Protein AF-A0A0G0MXU4-F1 (afdb_monomer)

Secondary structure (DSSP, 8-state):
--GGGSSTTHHHHHHHHH---THHHHHHHHHHHHHHHHHT----HHHHHHHHHHHHHHHHHHHHHHHS-HHHHHHHHHHHHHHHHS-SHHHHTT---HHHHHHHHHHHHHS-HHHHHHHHHHHHHHHHGGGGG-TTS-HHHHHHHHHHHSSHHHHHTT--S---HHHHHHHHHHHHHHHHHHHHHTHHHHHHHT---TTTTSSSHHHHHHHHHHHHHHHHHHHHHHS-GGGGHHHHHHHHHHHHHTT---

pLDDT: mean 78.22, std 14.95, range [26.0, 97.25]

Structure (mmCIF, N/CA/C/O backbone):
data_AF-A0A0G0MXU4-F1
#
_entry.id   AF-A0A0G0MXU4-F1
#
loop_
_atom_site.group_PDB
_atom_site.id
_atom_site.type_symbol
_atom_site.label_atom_id
_atom_site.label_alt_id
_atom_site.label_comp_id
_atom_site.label_asym_id
_atom_site.label_entity_id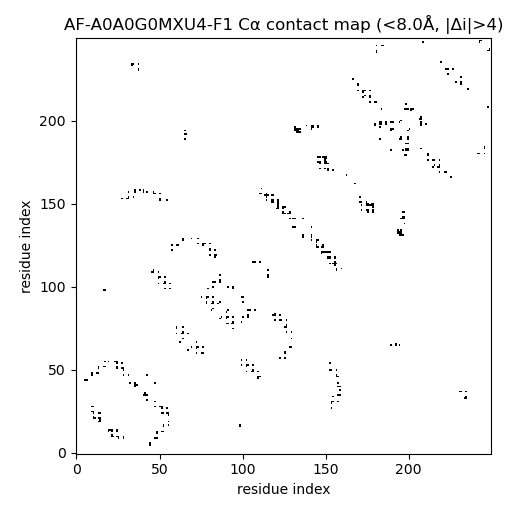
_atom_site.label_seq_id
_atom_site.pdbx_PDB_ins_code
_atom_site.Cartn_x
_atom_site.Cartn_y
_atom_site.Cartn_z
_atom_site.occupancy
_atom_site.B_iso_or_equiv
_atom_site.auth_seq_id
_atom_site.auth_comp_id
_atom_site.auth_asym_id
_atom_site.auth_atom_id
_atom_site.pdbx_PDB_model_num
ATOM 1 N N . MET A 1 1 ? -28.079 -5.666 16.575 1.00 28.48 1 MET A N 1
ATOM 2 C CA . MET A 1 1 ? -28.106 -6.169 15.184 1.00 28.48 1 MET A CA 1
ATOM 3 C C . MET A 1 1 ? -26.670 -6.267 14.699 1.00 28.48 1 MET A C 1
ATOM 5 O O . MET A 1 1 ? -25.968 -5.267 14.746 1.00 28.48 1 MET A O 1
ATOM 9 N N . SER A 1 2 ? -26.219 -7.480 14.369 1.00 26.00 2 SER A N 1
ATOM 10 C CA . SER A 1 2 ? -24.831 -7.790 13.996 1.00 26.00 2 SER A CA 1
ATOM 11 C C . SER A 1 2 ? -24.481 -7.180 12.634 1.00 26.00 2 SER A C 1
ATOM 13 O O . SER A 1 2 ? -25.219 -7.372 11.672 1.00 26.00 2 SER A O 1
ATOM 15 N N . LEU A 1 3 ? -23.366 -6.447 12.552 1.00 29.75 3 LEU A N 1
ATOM 16 C CA . LEU A 1 3 ? -22.854 -5.781 11.340 1.00 29.75 3 LEU A CA 1
ATOM 17 C C . LEU A 1 3 ? -22.247 -6.751 10.305 1.00 29.75 3 LEU A C 1
ATOM 19 O O . LEU A 1 3 ? -21.804 -6.315 9.248 1.00 29.75 3 LEU A O 1
ATOM 23 N N . THR A 1 4 ? -22.275 -8.057 10.573 1.00 33.41 4 THR A N 1
ATOM 24 C CA . THR A 1 4 ? -21.694 -9.126 9.741 1.00 33.41 4 THR A CA 1
ATOM 25 C C . THR A 1 4 ? -22.387 -9.355 8.390 1.00 33.41 4 THR A C 1
ATOM 27 O O . THR A 1 4 ? -21.970 -10.242 7.664 1.00 33.41 4 THR A O 1
ATOM 30 N N . HIS A 1 5 ? -23.437 -8.603 8.042 1.00 36.31 5 HIS A N 1
ATOM 31 C CA . HIS A 1 5 ? -24.183 -8.764 6.777 1.00 36.31 5 HIS A CA 1
ATOM 32 C C . HIS A 1 5 ? -24.160 -7.532 5.858 1.00 36.31 5 HIS A C 1
ATOM 34 O O . HIS A 1 5 ? -24.834 -7.522 4.834 1.00 36.31 5 HIS A O 1
ATOM 40 N N . ASN A 1 6 ? -23.432 -6.463 6.208 1.00 41.31 6 ASN A N 1
ATOM 41 C CA . ASN A 1 6 ? -23.459 -5.203 5.441 1.00 41.31 6 ASN A CA 1
ATOM 42 C C . ASN A 1 6 ? -22.157 -4.888 4.681 1.00 41.31 6 ASN A C 1
ATOM 44 O O . ASN A 1 6 ? -22.083 -3.858 4.011 1.00 41.31 6 ASN A O 1
ATOM 48 N N . THR A 1 7 ? -21.147 -5.756 4.773 1.00 47.12 7 THR A N 1
ATOM 49 C CA . THR A 1 7 ? -19.878 -5.666 4.027 1.00 47.12 7 THR A CA 1
ATOM 50 C C . THR A 1 7 ? -19.912 -6.412 2.694 1.00 47.12 7 THR A C 1
ATOM 52 O O . THR A 1 7 ? -19.206 -6.030 1.767 1.00 47.12 7 THR A O 1
ATOM 55 N N . ASP A 1 8 ? -20.794 -7.404 2.565 1.00 50.25 8 ASP A N 1
ATOM 56 C CA . ASP A 1 8 ? -20.801 -8.374 1.459 1.00 50.25 8 ASP A CA 1
ATOM 57 C C . ASP A 1 8 ? -21.132 -7.748 0.092 1.00 50.25 8 ASP A C 1
ATOM 59 O O . ASP A 1 8 ? -20.797 -8.300 -0.948 1.00 50.25 8 ASP A O 1
ATOM 63 N N . ARG A 1 9 ? -21.750 -6.557 0.080 1.00 54.06 9 ARG A N 1
ATOM 64 C CA . ARG A 1 9 ? -22.128 -5.827 -1.149 1.00 54.06 9 ARG A CA 1
ATOM 65 C C . ARG A 1 9 ? -21.202 -4.665 -1.503 1.00 54.06 9 ARG A C 1
ATOM 67 O O . ARG A 1 9 ? -21.438 -3.963 -2.482 1.00 54.06 9 ARG A O 1
ATOM 74 N N . ILE A 1 10 ? -20.183 -4.398 -0.689 1.00 55.66 10 ILE A N 1
ATOM 75 C CA . ILE A 1 10 ? -19.257 -3.278 -0.909 1.00 55.66 10 ILE A CA 1
ATOM 76 C C . ILE A 1 10 ? -18.391 -3.499 -2.157 1.00 55.66 10 ILE A C 1
ATOM 78 O O . ILE A 1 10 ? -18.288 -2.561 -2.944 1.00 55.66 10 ILE A O 1
ATOM 82 N N . PRO A 1 11 ? -17.881 -4.713 -2.434 1.00 52.81 11 PRO A N 1
ATOM 83 C CA . PRO A 1 11 ? -17.223 -5.017 -3.704 1.00 52.81 11 PRO A CA 1
ATOM 84 C C . PRO A 1 11 ? -18.077 -4.720 -4.942 1.00 52.81 11 PRO A C 1
ATOM 86 O O . PRO A 1 11 ? -17.601 -4.089 -5.881 1.00 52.81 11 PRO A O 1
ATOM 89 N N . GLU A 1 12 ? -19.357 -5.110 -4.922 1.00 55.75 12 GLU A N 1
ATOM 90 C CA . GLU A 1 12 ? -20.308 -4.853 -6.016 1.00 55.75 12 GLU A CA 1
ATOM 91 C C . GLU A 1 12 ? -20.538 -3.349 -6.220 1.00 55.75 12 GLU A C 1
ATOM 93 O O . GLU A 1 12 ? -20.570 -2.864 -7.350 1.00 55.75 12 GLU A O 1
ATOM 98 N N . LEU A 1 13 ? -20.668 -2.592 -5.126 1.00 55.94 13 LEU A N 1
ATOM 99 C CA . LEU A 1 13 ? -20.844 -1.139 -5.164 1.00 55.94 13 LEU A CA 1
ATOM 100 C C . LEU A 1 13 ? -19.604 -0.423 -5.706 1.00 55.94 13 LEU A C 1
ATOM 102 O O . LEU A 1 13 ? -19.745 0.516 -6.482 1.00 55.94 13 LEU A O 1
ATOM 106 N N . VAL A 1 14 ? -18.401 -0.872 -5.342 1.00 55.50 14 VAL A N 1
ATOM 107 C CA . VAL A 1 14 ? -17.149 -0.268 -5.821 1.00 55.50 14 VAL A CA 1
ATOM 108 C C . VAL A 1 14 ? -16.905 -0.607 -7.290 1.00 55.50 14 VAL A C 1
ATOM 110 O O . VAL A 1 14 ? -16.542 0.281 -8.057 1.00 55.50 14 VAL A O 1
ATOM 113 N N . ALA A 1 15 ? -17.186 -1.844 -7.710 1.00 55.53 15 ALA A N 1
ATOM 114 C CA . ALA A 1 15 ? -17.144 -2.235 -9.119 1.00 55.53 15 ALA A CA 1
ATOM 115 C C . ALA A 1 15 ? -18.121 -1.399 -9.971 1.00 55.53 15 ALA A C 1
ATOM 117 O O . ALA A 1 15 ? -17.764 -0.951 -11.057 1.00 55.53 15 ALA A O 1
ATOM 118 N N . THR A 1 16 ? -19.319 -1.117 -9.443 1.00 57.25 16 THR A N 1
ATOM 119 C CA . THR A 1 16 ? -20.336 -0.289 -10.119 1.00 57.25 16 THR A CA 1
ATOM 120 C C . THR A 1 16 ? -19.928 1.188 -10.216 1.00 57.25 16 THR A C 1
ATOM 122 O O . THR A 1 16 ? -20.227 1.845 -11.209 1.00 57.25 16 THR A O 1
ATOM 125 N N . GLU A 1 17 ? -19.252 1.731 -9.201 1.00 55.56 17 GLU A N 1
ATOM 126 C CA . GLU A 1 17 ? -18.864 3.151 -9.144 1.00 55.56 17 GLU A CA 1
ATOM 127 C C . GLU A 1 17 ? -17.565 3.468 -9.913 1.00 55.56 17 GLU A C 1
ATOM 129 O O . GLU A 1 17 ? -17.375 4.605 -10.349 1.00 55.56 17 GLU A O 1
ATOM 134 N N . LEU A 1 18 ? -16.674 2.487 -10.107 1.00 51.41 18 LEU A N 1
ATOM 135 C CA . LEU A 1 18 ? -15.347 2.709 -10.698 1.00 51.41 18 LEU A CA 1
ATOM 136 C C . LEU A 1 18 ? -15.092 2.044 -12.054 1.00 51.41 18 LEU A C 1
ATOM 138 O O . LEU A 1 18 ? -14.132 2.437 -12.716 1.00 51.41 18 LEU A O 1
ATOM 142 N N . ASP A 1 19 ? -15.924 1.093 -12.494 1.00 55.50 19 ASP A N 1
ATOM 143 C CA . ASP A 1 19 ? -15.661 0.279 -13.699 1.00 55.50 19 ASP A CA 1
ATOM 144 C C . ASP A 1 19 ? -14.270 -0.397 -13.647 1.00 55.50 19 ASP A C 1
ATOM 146 O O . ASP A 1 19 ? -13.548 -0.515 -14.637 1.00 55.50 19 ASP A O 1
ATOM 150 N N . SER A 1 20 ? -13.855 -0.775 -12.435 1.00 48.38 20 SER A N 1
ATOM 151 C CA . SER A 1 20 ? -12.619 -1.506 -12.150 1.00 48.38 20 SER A CA 1
ATOM 152 C C . SER A 1 20 ? -12.921 -2.999 -11.998 1.00 48.38 20 SER A C 1
ATOM 154 O O . SER A 1 20 ? -14.017 -3.349 -11.545 1.00 48.38 20 SER A O 1
ATOM 156 N N . PRO A 1 21 ? -11.967 -3.898 -12.315 1.00 44.72 21 PRO A N 1
ATOM 157 C CA . PRO A 1 21 ? -12.156 -5.316 -12.059 1.00 44.72 21 PRO A CA 1
ATOM 158 C C . PRO A 1 21 ? -12.482 -5.539 -10.571 1.00 44.72 21 PRO A C 1
ATOM 160 O O . PRO A 1 21 ? -11.832 -4.954 -9.701 1.00 44.72 21 PRO A O 1
ATOM 163 N N . PRO A 1 22 ? -13.483 -6.377 -10.249 1.00 46.59 22 PRO A N 1
ATOM 164 C CA . PRO A 1 22 ? -14.057 -6.472 -8.905 1.00 46.59 22 PRO A CA 1
ATOM 165 C C . PRO A 1 22 ? -13.077 -6.972 -7.833 1.00 46.59 22 PRO A C 1
ATOM 167 O O . PRO A 1 22 ? -13.374 -6.857 -6.653 1.00 46.59 22 PRO A O 1
ATOM 170 N N . GLN A 1 23 ? -11.917 -7.511 -8.219 1.00 49.50 23 GLN A N 1
ATOM 171 C CA . GLN A 1 23 ? -10.964 -8.183 -7.330 1.00 49.50 23 GLN A CA 1
ATOM 172 C C . GLN A 1 23 ? -10.154 -7.218 -6.449 1.00 49.50 23 GLN A C 1
ATOM 174 O O . GLN A 1 23 ? -9.972 -7.482 -5.263 1.00 49.50 23 GLN A O 1
ATOM 179 N N . THR A 1 24 ? -9.720 -6.073 -6.975 1.00 51.84 24 THR A N 1
ATOM 180 C CA . THR A 1 24 ? -8.868 -5.126 -6.231 1.00 51.84 24 THR A CA 1
ATOM 181 C C . THR A 1 24 ? -9.605 -4.404 -5.090 1.00 51.84 24 THR A C 1
ATOM 183 O O . THR A 1 24 ? -9.072 -4.322 -3.982 1.00 51.84 24 THR A O 1
ATOM 186 N N . PRO A 1 25 ? -10.864 -3.955 -5.267 1.00 54.66 25 PRO A N 1
ATOM 187 C CA . PRO A 1 25 ? -11.668 -3.426 -4.166 1.00 54.66 25 PRO A CA 1
ATOM 188 C C . PRO A 1 25 ? -11.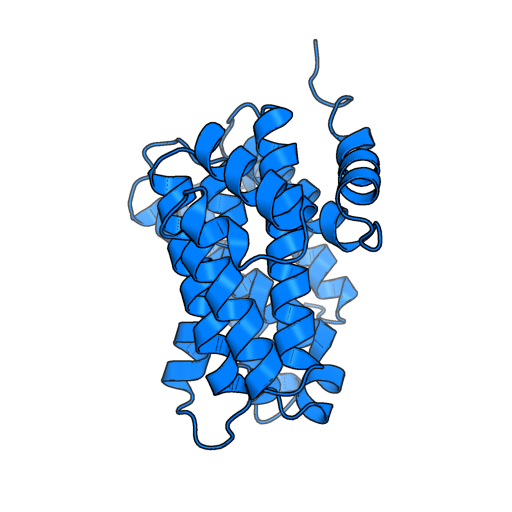910 -4.415 -3.018 1.00 54.66 25 PRO A C 1
ATOM 190 O O . PRO A 1 25 ? -12.098 -3.982 -1.881 1.00 54.66 25 PRO A O 1
ATOM 193 N N . ILE A 1 26 ? -11.918 -5.726 -3.296 1.00 59.66 26 ILE A N 1
ATOM 194 C CA . ILE A 1 26 ? -12.220 -6.774 -2.307 1.00 59.66 26 ILE A CA 1
ATOM 195 C C . ILE A 1 26 ? -11.099 -6.880 -1.273 1.00 59.66 26 ILE A C 1
ATOM 197 O O . ILE A 1 26 ? -11.375 -6.750 -0.080 1.00 59.66 26 ILE A O 1
ATOM 201 N N . ALA A 1 27 ? -9.845 -7.022 -1.713 1.00 65.62 27 ALA A N 1
ATOM 202 C CA . ALA A 1 27 ? -8.704 -7.191 -0.809 1.00 65.62 27 ALA A CA 1
ATOM 203 C C . ALA A 1 27 ? -8.530 -5.987 0.138 1.00 65.62 27 ALA A C 1
ATOM 205 O O . ALA A 1 27 ? -8.299 -6.148 1.338 1.00 65.62 27 ALA A O 1
ATOM 206 N N . TYR A 1 28 ? -8.727 -4.765 -0.368 1.00 68.44 28 TYR A N 1
ATOM 207 C CA . TYR A 1 28 ? -8.683 -3.557 0.457 1.00 68.44 28 TYR A CA 1
ATOM 208 C C . TYR A 1 28 ? -9.809 -3.508 1.497 1.00 68.44 28 TYR A C 1
ATOM 210 O O . TYR A 1 28 ? -9.564 -3.162 2.655 1.00 68.44 28 TYR A O 1
ATOM 218 N N . CYS A 1 29 ? -11.033 -3.893 1.121 1.00 68.94 29 CYS A N 1
ATOM 219 C CA . CYS A 1 29 ? -12.159 -3.953 2.053 1.00 68.94 29 CYS A CA 1
ATOM 220 C C . CYS A 1 29 ? -11.949 -4.997 3.158 1.00 68.94 29 CYS A C 1
ATOM 222 O O . CYS A 1 29 ? -12.295 -4.734 4.311 1.00 68.94 29 CYS A O 1
ATOM 224 N N . GLU A 1 30 ? -11.382 -6.159 2.827 1.00 73.31 30 GLU A N 1
ATOM 225 C CA . GLU A 1 30 ? -11.096 -7.232 3.785 1.00 73.31 30 GLU A CA 1
ATOM 226 C C . GLU A 1 30 ? -10.054 -6.806 4.819 1.00 73.31 30 GLU A C 1
ATOM 228 O O . GLU A 1 30 ? -10.288 -6.949 6.024 1.00 73.31 30 GLU A O 1
ATOM 233 N N . VAL A 1 31 ? -8.954 -6.195 4.364 1.00 74.81 31 VAL A N 1
ATOM 234 C CA . VAL A 1 31 ? -7.908 -5.656 5.246 1.00 74.81 31 VAL A CA 1
ATOM 235 C C . VAL A 1 31 ? -8.477 -4.578 6.164 1.00 74.81 31 VAL A C 1
ATOM 237 O O . VAL A 1 31 ? -8.252 -4.636 7.372 1.00 74.81 31 VAL A O 1
ATOM 240 N N . ILE A 1 32 ? -9.268 -3.634 5.641 1.00 74.00 32 ILE A N 1
ATOM 241 C CA . ILE A 1 32 ? -9.911 -2.609 6.478 1.00 74.00 32 ILE A CA 1
ATOM 242 C C . ILE A 1 32 ? -10.817 -3.264 7.523 1.00 74.00 32 ILE A C 1
ATOM 244 O O . ILE A 1 32 ? -10.691 -2.983 8.712 1.00 74.00 32 ILE A O 1
ATOM 248 N N . ALA A 1 33 ? -11.715 -4.158 7.105 1.00 75.00 33 ALA A N 1
ATOM 249 C CA . ALA A 1 33 ? -12.682 -4.771 8.009 1.00 75.00 33 ALA A CA 1
ATOM 250 C C . ALA A 1 33 ? -12.009 -5.583 9.129 1.00 75.00 33 ALA A C 1
ATOM 252 O O . ALA A 1 33 ? -12.467 -5.574 10.274 1.00 75.00 33 ALA A O 1
ATOM 253 N N . MET A 1 34 ? -10.927 -6.287 8.803 1.00 79.62 34 MET A N 1
ATOM 254 C CA . MET A 1 34 ? -10.100 -7.028 9.754 1.00 79.62 34 MET A CA 1
ATOM 255 C C . MET A 1 34 ? -9.448 -6.092 10.779 1.00 79.62 34 MET A C 1
ATOM 257 O O . MET A 1 34 ? -9.512 -6.339 11.985 1.00 79.62 34 MET A O 1
ATOM 261 N N . LEU A 1 35 ? -8.863 -4.986 10.318 1.00 78.56 35 LEU A N 1
ATOM 262 C CA . LEU A 1 35 ? -8.203 -4.015 11.189 1.00 78.56 35 LEU A CA 1
ATOM 263 C C . LEU A 1 35 ? -9.196 -3.282 12.100 1.00 78.56 35 LEU A C 1
ATOM 265 O O . LEU A 1 35 ? -8.875 -3.044 13.265 1.00 78.56 35 LEU A O 1
ATOM 269 N N . SER A 1 36 ? -10.426 -3.011 11.644 1.00 76.50 36 SER A N 1
ATOM 270 C CA . SER A 1 36 ? -11.462 -2.443 12.529 1.00 76.50 36 SER A CA 1
ATOM 271 C C . SER A 1 36 ? -11.778 -3.357 13.689 1.00 76.50 36 SER A C 1
ATOM 273 O O . SER A 1 36 ? -11.960 -2.886 14.809 1.00 76.50 36 SER A O 1
ATOM 275 N N . ARG A 1 37 ? -11.913 -4.660 13.407 1.00 80.31 37 ARG A N 1
ATOM 276 C CA . ARG A 1 37 ? -12.239 -5.651 14.434 1.00 80.31 37 ARG A CA 1
ATOM 277 C C . ARG A 1 37 ? -11.134 -5.713 15.475 1.00 80.31 37 ARG A C 1
ATOM 279 O O . ARG A 1 37 ? -11.443 -5.742 16.664 1.00 80.31 37 ARG A O 1
ATOM 286 N N . LEU A 1 38 ? -9.875 -5.662 15.035 1.00 82.69 38 LEU A N 1
ATOM 287 C CA . LEU A 1 38 ? -8.720 -5.637 15.928 1.00 82.69 38 LEU A CA 1
ATOM 288 C C . LEU A 1 38 ? -8.749 -4.425 16.875 1.00 82.69 38 LEU A C 1
ATOM 290 O O . LEU A 1 38 ? -8.519 -4.588 18.074 1.00 82.69 38 LEU A O 1
ATOM 294 N N . GLU A 1 39 ? -9.085 -3.241 16.357 1.00 80.81 39 GLU A N 1
ATOM 295 C CA . GLU A 1 39 ? -9.173 -2.005 17.148 1.00 80.81 39 GLU A CA 1
ATOM 296 C C . GLU A 1 39 ? -10.500 -1.825 17.899 1.00 80.81 39 GLU A C 1
ATOM 298 O O . GLU A 1 39 ? -10.640 -0.900 18.699 1.00 80.81 39 GLU A O 1
ATOM 303 N N . GLY A 1 40 ? -11.494 -2.683 17.659 1.00 78.56 40 GLY A N 1
ATOM 304 C CA . GLY A 1 40 ? -12.838 -2.506 18.209 1.00 78.56 40 GLY A CA 1
ATOM 305 C C . GLY A 1 40 ? -13.544 -1.247 17.691 1.00 78.56 40 GLY A C 1
ATOM 306 O O . GLY A 1 40 ? -14.439 -0.728 18.360 1.00 78.56 40 GLY A O 1
ATOM 307 N N . VAL A 1 41 ? -13.152 -0.742 16.516 1.00 76.19 41 VAL A N 1
ATOM 308 C CA . VAL A 1 41 ? -13.725 0.470 15.918 1.00 76.19 41 VAL A CA 1
ATOM 309 C C . VAL A 1 41 ? -14.893 0.089 15.002 1.00 76.19 41 VAL A C 1
ATOM 311 O O . VAL A 1 41 ? -14.719 -0.730 14.094 1.00 76.19 41 VAL A O 1
ATOM 314 N N . PRO A 1 42 ? -16.094 0.674 15.186 1.00 71.12 42 PRO A N 1
ATOM 315 C CA . PRO A 1 42 ? -17.227 0.400 14.314 1.00 71.12 42 PRO A CA 1
ATOM 316 C C . PRO A 1 42 ? -16.938 0.888 12.898 1.00 71.12 42 PRO A C 1
ATOM 318 O O . PRO A 1 42 ? -16.673 2.071 12.678 1.00 71.12 42 PRO A O 1
ATOM 321 N N . LEU A 1 43 ? -17.051 -0.006 11.920 1.00 71.56 43 LEU A N 1
ATOM 322 C CA . LEU A 1 43 ? -16.839 0.365 10.533 1.00 71.56 43 LEU A CA 1
ATOM 323 C C . LEU A 1 43 ? -18.118 0.918 9.909 1.00 71.56 43 LEU A C 1
ATOM 325 O O . LEU A 1 43 ? -19.105 0.199 9.730 1.00 71.56 43 LEU A O 1
ATOM 329 N N . ARG A 1 44 ? -18.117 2.212 9.578 1.00 73.31 44 ARG A N 1
ATOM 330 C CA . ARG A 1 44 ? -19.260 2.841 8.908 1.00 73.31 44 ARG A CA 1
ATOM 331 C C . ARG A 1 44 ? -19.184 2.529 7.417 1.00 73.31 44 ARG A C 1
ATOM 333 O O . ARG A 1 44 ? -18.150 2.718 6.783 1.00 73.31 44 ARG A O 1
ATOM 340 N N . ARG A 1 45 ? -20.314 2.132 6.828 1.00 69.31 45 ARG A N 1
ATOM 341 C CA . ARG A 1 45 ? -20.419 1.806 5.393 1.00 69.31 45 ARG A CA 1
ATOM 342 C C . ARG A 1 45 ? -19.893 2.920 4.480 1.00 69.31 45 ARG A C 1
ATOM 344 O O . ARG A 1 45 ? -19.273 2.623 3.468 1.00 69.31 45 ARG A O 1
ATOM 351 N N . LYS A 1 46 ? -20.129 4.185 4.842 1.00 69.75 46 LYS A N 1
ATOM 352 C CA . LYS A 1 46 ? -19.647 5.343 4.076 1.00 69.75 46 LYS A CA 1
ATOM 353 C C . LYS A 1 46 ? -18.117 5.448 4.049 1.00 69.75 46 LYS A C 1
ATOM 355 O O . LYS A 1 46 ? -17.572 5.806 3.015 1.00 69.75 46 LYS A O 1
ATOM 360 N N . ASP A 1 47 ? -17.445 5.081 5.143 1.00 72.12 47 ASP A N 1
ATOM 361 C CA . ASP A 1 47 ? -15.985 5.153 5.245 1.00 72.12 47 ASP A CA 1
ATOM 362 C C . ASP A 1 47 ? -15.361 4.055 4.389 1.00 72.12 47 ASP A C 1
ATOM 364 O O . ASP A 1 47 ? -14.469 4.337 3.602 1.00 72.12 47 ASP A O 1
ATOM 368 N N . LEU A 1 48 ? -15.899 2.830 4.463 1.00 71.62 48 LEU A N 1
ATOM 369 C CA . LEU A 1 48 ? -15.503 1.729 3.579 1.00 71.62 48 LEU A CA 1
ATOM 370 C C . LEU A 1 48 ? -15.679 2.076 2.108 1.00 71.62 48 LEU A C 1
ATOM 372 O O . LEU A 1 48 ? -14.794 1.805 1.306 1.00 71.62 48 LEU A O 1
ATOM 376 N N . LEU A 1 49 ? -16.829 2.652 1.758 1.00 70.06 49 LEU A N 1
ATOM 377 C CA . LEU A 1 49 ? -17.121 3.012 0.381 1.00 70.06 49 LEU A CA 1
ATOM 378 C C . LEU A 1 49 ? -16.136 4.072 -0.115 1.00 70.06 49 LEU A C 1
ATOM 380 O O . LEU A 1 49 ? -15.542 3.895 -1.171 1.00 70.06 49 LEU A O 1
ATOM 384 N N . ALA A 1 50 ? -15.911 5.132 0.663 1.00 72.44 50 ALA A N 1
ATOM 385 C CA . ALA A 1 50 ? -14.921 6.145 0.325 1.00 72.44 50 ALA A CA 1
ATOM 386 C C . ALA A 1 50 ? -13.507 5.541 0.222 1.00 72.44 50 ALA A C 1
ATOM 388 O O . ALA A 1 50 ? -12.797 5.852 -0.731 1.00 72.44 50 ALA A O 1
ATOM 389 N N . ALA A 1 51 ? -13.123 4.636 1.135 1.00 71.56 51 ALA A N 1
ATOM 390 C CA . ALA A 1 51 ? -11.821 3.963 1.122 1.00 71.56 51 ALA A CA 1
ATOM 391 C C . ALA A 1 51 ? -11.607 3.122 -0.135 1.00 71.56 51 ALA A C 1
ATOM 393 O O . ALA A 1 51 ? -10.568 3.190 -0.782 1.00 71.56 51 ALA A O 1
ATOM 394 N N . ALA A 1 52 ? -12.597 2.304 -0.467 1.00 70.31 52 ALA A N 1
ATOM 395 C CA . ALA A 1 52 ? -12.499 1.386 -1.580 1.00 70.31 52 ALA A CA 1
ATOM 396 C C . ALA A 1 52 ? -12.534 2.136 -2.916 1.00 70.31 52 ALA A C 1
ATOM 398 O O . ALA A 1 52 ? -11.792 1.786 -3.831 1.00 70.31 52 ALA A O 1
ATOM 399 N N . ILE A 1 53 ? -13.328 3.210 -3.007 1.00 70.00 53 ILE A N 1
ATOM 400 C CA . ILE A 1 53 ? -13.363 4.056 -4.198 1.00 70.00 53 ILE A CA 1
ATOM 401 C C . ILE A 1 53 ? -12.005 4.750 -4.404 1.00 70.00 53 ILE A C 1
ATOM 403 O O . ILE A 1 53 ? -11.431 4.674 -5.486 1.00 70.00 53 ILE A O 1
ATOM 407 N N . ILE A 1 54 ? -11.445 5.407 -3.387 1.00 74.69 54 ILE A N 1
ATOM 408 C CA . ILE A 1 54 ? -10.153 6.087 -3.566 1.00 74.69 54 ILE A CA 1
ATOM 409 C C . ILE A 1 54 ? -8.990 5.093 -3.710 1.00 74.69 54 ILE A C 1
ATOM 411 O O . ILE A 1 54 ? -8.066 5.366 -4.467 1.00 74.69 54 ILE A O 1
ATOM 415 N N . GLY A 1 55 ? -9.058 3.911 -3.087 1.00 73.75 55 GLY A N 1
ATOM 416 C CA . GLY A 1 55 ? -8.112 2.817 -3.329 1.00 73.75 55 GLY A CA 1
ATOM 417 C C . GLY A 1 55 ? -8.105 2.376 -4.795 1.00 73.75 55 GLY A C 1
ATOM 418 O O . GLY A 1 55 ? -7.040 2.208 -5.382 1.00 73.75 55 GLY A O 1
ATOM 419 N N . GLY A 1 56 ? -9.279 2.288 -5.427 1.00 71.44 56 GLY A N 1
ATOM 420 C CA . GLY A 1 56 ? -9.376 2.034 -6.865 1.00 71.44 56 GLY A CA 1
ATOM 421 C C . GLY A 1 56 ? -8.839 3.183 -7.732 1.00 71.44 56 GLY A C 1
ATOM 422 O O . GLY A 1 56 ? -8.199 2.926 -8.750 1.00 71.44 56 GLY A O 1
ATOM 423 N N . VAL A 1 57 ? -9.017 4.446 -7.317 1.00 74.19 57 VAL A N 1
ATOM 424 C CA . VAL A 1 57 ? -8.370 5.601 -7.976 1.00 74.19 57 VAL A CA 1
ATOM 425 C C . VAL A 1 57 ? -6.848 5.493 -7.898 1.00 74.19 57 VAL A C 1
ATOM 427 O O . VAL A 1 57 ? -6.185 5.632 -8.921 1.00 74.19 57 VAL A O 1
ATOM 430 N N . ILE A 1 58 ? -6.302 5.220 -6.710 1.00 76.69 58 ILE A N 1
ATOM 431 C CA . ILE A 1 58 ? -4.859 5.061 -6.493 1.00 76.69 58 ILE A CA 1
ATOM 432 C C . ILE A 1 58 ? -4.316 3.938 -7.371 1.00 76.69 58 ILE A C 1
ATOM 434 O O . ILE A 1 58 ? -3.341 4.163 -8.083 1.00 76.69 58 ILE A O 1
ATOM 438 N N . ARG A 1 59 ? -4.984 2.776 -7.405 1.00 75.19 59 ARG A N 1
ATOM 439 C CA . ARG A 1 59 ? -4.566 1.669 -8.271 1.00 75.19 59 ARG A CA 1
ATOM 440 C C . ARG A 1 59 ? -4.559 2.065 -9.741 1.00 75.19 59 ARG A C 1
ATOM 442 O O . ARG A 1 59 ? -3.622 1.748 -10.454 1.00 75.19 59 ARG A O 1
ATOM 449 N N . ARG A 1 60 ? -5.574 2.792 -10.204 1.00 72.19 60 ARG A N 1
ATOM 450 C CA . ARG A 1 60 ? -5.610 3.249 -11.596 1.00 72.19 60 ARG A CA 1
ATOM 451 C C . ARG A 1 60 ? -4.467 4.212 -11.920 1.00 72.19 60 ARG A C 1
ATOM 453 O O . ARG A 1 60 ? -3.940 4.177 -13.032 1.00 72.19 60 ARG A O 1
ATOM 460 N N . VAL A 1 61 ? -4.101 5.080 -10.977 1.00 73.62 61 VAL A N 1
ATOM 461 C CA . VAL A 1 61 ? -2.921 5.941 -11.119 1.00 73.62 61 VAL A CA 1
ATOM 462 C C . VAL A 1 61 ? -1.650 5.086 -11.183 1.00 73.62 61 VAL A C 1
ATOM 464 O O . VAL A 1 61 ? -0.835 5.305 -12.072 1.00 73.62 61 VAL A O 1
ATOM 467 N N . ASP A 1 62 ? -1.516 4.089 -10.311 1.00 75.25 62 ASP A N 1
ATOM 468 C CA . ASP A 1 62 ? -0.403 3.127 -10.274 1.00 75.25 62 ASP A CA 1
ATOM 469 C C . ASP A 1 62 ? -0.265 2.336 -11.586 1.00 75.25 62 ASP A C 1
ATOM 471 O O . ASP A 1 62 ? 0.756 2.456 -12.254 1.00 75.25 62 ASP A O 1
ATOM 475 N N . ASP A 1 63 ? -1.342 1.713 -12.075 1.00 73.69 63 ASP A N 1
ATOM 476 C CA . ASP A 1 63 ? -1.373 1.017 -13.372 1.00 73.69 63 ASP A CA 1
ATOM 477 C C . ASP A 1 63 ? -0.930 1.928 -14.532 1.00 73.69 63 ASP A C 1
ATOM 479 O O . ASP A 1 63 ? -0.270 1.496 -15.482 1.00 73.69 63 ASP A O 1
ATOM 483 N N . THR A 1 64 ? -1.301 3.212 -14.469 1.00 73.44 64 THR A N 1
ATOM 484 C CA . THR A 1 64 ? -0.897 4.203 -15.472 1.00 73.44 64 THR A CA 1
ATOM 485 C C . THR A 1 64 ? 0.603 4.497 -15.379 1.00 73.44 64 THR A C 1
ATOM 487 O O . THR A 1 64 ? 1.258 4.614 -16.416 1.00 73.44 64 THR A O 1
ATOM 490 N N . PHE A 1 65 ? 1.164 4.589 -14.170 1.00 74.00 65 PHE A N 1
ATOM 491 C CA . PHE A 1 65 ? 2.604 4.756 -13.952 1.00 74.00 65 PHE A CA 1
ATOM 492 C C . PHE A 1 65 ? 3.417 3.553 -14.418 1.00 74.00 65 PHE A C 1
ATOM 494 O O . PHE A 1 65 ? 4.472 3.754 -15.026 1.00 74.00 65 PHE A O 1
ATOM 501 N N . ASP A 1 66 ? 2.920 2.342 -14.201 1.00 70.69 66 ASP A N 1
ATOM 502 C CA . ASP A 1 66 ? 3.648 1.115 -14.519 1.00 70.69 66 ASP A CA 1
ATOM 503 C C . ASP A 1 66 ? 3.628 0.818 -16.020 1.00 70.69 66 ASP A C 1
ATOM 505 O O . ASP A 1 66 ? 4.648 0.464 -16.617 1.00 70.69 66 ASP A O 1
ATOM 509 N N . ARG A 1 67 ? 2.474 1.026 -16.669 1.00 71.62 67 ARG A N 1
ATOM 510 C CA . ARG A 1 67 ? 2.228 0.576 -18.051 1.00 71.62 67 ARG A CA 1
ATOM 511 C C . ARG A 1 67 ? 2.192 1.710 -19.079 1.00 71.62 67 ARG A C 1
ATOM 513 O O . ARG A 1 67 ? 2.298 1.455 -20.278 1.00 71.62 67 ARG A O 1
ATOM 520 N N . GLY A 1 68 ? 2.040 2.959 -18.642 1.00 73.19 68 GLY A N 1
ATOM 521 C CA . GLY A 1 68 ? 1.939 4.130 -19.513 1.00 73.19 68 GLY A CA 1
ATOM 522 C C . GLY A 1 68 ? 3.286 4.776 -19.879 1.00 73.19 68 GLY A C 1
ATOM 523 O O . GLY A 1 68 ? 4.317 4.526 -19.234 1.00 73.19 68 GLY A O 1
ATOM 524 N N . PRO A 1 69 ? 3.304 5.657 -20.903 1.00 80.69 69 PRO A N 1
ATOM 525 C CA . PRO A 1 69 ? 4.423 6.564 -21.144 1.00 80.69 69 PRO A CA 1
ATOM 526 C C . PRO A 1 69 ? 4.665 7.444 -19.913 1.00 80.69 69 PRO A C 1
ATOM 528 O O . PRO A 1 69 ? 3.719 8.048 -19.407 1.00 80.69 69 PRO A O 1
ATOM 531 N N . ILE A 1 70 ? 5.920 7.541 -19.462 1.00 76.00 70 ILE A N 1
ATOM 532 C CA . ILE A 1 70 ? 6.289 8.224 -18.208 1.00 76.00 70 ILE A CA 1
ATOM 533 C C . ILE A 1 70 ? 5.733 9.652 -18.153 1.00 76.00 70 ILE A C 1
ATOM 535 O O . ILE A 1 70 ? 5.117 10.011 -17.156 1.00 76.00 70 ILE A O 1
ATOM 539 N N . ASP A 1 71 ? 5.874 10.437 -19.223 1.00 78.75 71 ASP A N 1
ATOM 540 C CA . ASP A 1 71 ? 5.432 11.839 -19.236 1.00 78.75 71 ASP A CA 1
ATOM 541 C C . ASP A 1 71 ? 3.908 11.974 -19.090 1.00 78.75 71 ASP A C 1
ATOM 543 O O . ASP A 1 71 ? 3.415 12.810 -18.333 1.00 78.75 71 ASP A O 1
ATOM 547 N N . THR A 1 72 ? 3.144 11.120 -19.779 1.00 76.44 72 THR A N 1
ATOM 548 C CA . THR A 1 72 ? 1.675 11.119 -19.707 1.00 76.44 72 THR A CA 1
ATOM 549 C C . THR A 1 72 ? 1.186 10.609 -18.356 1.00 76.44 72 THR A C 1
ATOM 551 O O . THR A 1 72 ? 0.288 11.210 -17.765 1.00 76.44 72 THR A O 1
ATOM 554 N N . ALA A 1 73 ? 1.790 9.534 -17.849 1.00 74.25 73 ALA A N 1
ATOM 555 C CA . ALA A 1 73 ? 1.464 8.977 -16.545 1.00 74.25 73 ALA A CA 1
ATOM 556 C C . ALA A 1 73 ? 1.772 9.967 -15.420 1.00 74.25 73 ALA A C 1
ATOM 558 O O . ALA A 1 73 ? 0.942 10.186 -14.542 1.00 74.25 73 ALA A O 1
ATOM 559 N N . HIS A 1 74 ? 2.921 10.639 -15.499 1.00 80.19 74 HIS A N 1
ATOM 560 C CA . HIS A 1 74 ? 3.311 11.670 -14.552 1.00 80.19 74 HIS A CA 1
ATOM 561 C C . HIS A 1 74 ? 2.352 12.861 -14.590 1.00 80.19 74 HIS A C 1
ATOM 563 O O . HIS A 1 74 ? 1.885 13.290 -13.541 1.00 80.19 74 HIS A O 1
ATOM 569 N N . GLN A 1 75 ? 1.972 13.351 -15.774 1.00 81.38 75 GLN A N 1
ATOM 570 C CA . GLN A 1 75 ? 1.008 14.447 -15.893 1.00 81.38 75 GLN A CA 1
ATOM 571 C C . GLN A 1 75 ? -0.367 14.086 -15.304 1.00 81.38 75 GLN A C 1
ATOM 573 O O . GLN A 1 75 ? -0.951 14.881 -14.567 1.00 81.38 75 GLN A O 1
ATOM 578 N N . GLN A 1 76 ? -0.882 12.891 -15.611 1.00 77.38 76 GLN A N 1
ATOM 579 C CA . GLN A 1 76 ? -2.162 12.416 -15.077 1.00 77.38 76 GLN A CA 1
ATOM 580 C C . GLN A 1 76 ? -2.093 12.197 -13.562 1.00 77.38 76 GLN A C 1
ATOM 582 O O . GLN A 1 76 ? -2.989 12.632 -12.840 1.00 77.38 76 GLN A O 1
ATOM 587 N N . GLY A 1 77 ? -1.008 11.596 -13.073 1.00 79.00 77 GLY A N 1
ATOM 588 C CA . GLY A 1 77 ? -0.744 11.440 -11.648 1.00 79.00 77 GLY A CA 1
ATOM 589 C C . GLY A 1 77 ? -0.696 12.786 -10.929 1.00 79.00 77 GLY A C 1
ATOM 590 O O . GLY A 1 77 ? -1.340 12.937 -9.895 1.00 79.00 77 GLY A O 1
ATOM 591 N N . CYS A 1 78 ? 0.003 13.782 -11.482 1.00 83.75 78 CYS A N 1
ATOM 592 C CA . CYS A 1 78 ? 0.090 15.125 -10.906 1.00 83.75 78 CYS A CA 1
ATOM 593 C C . CYS A 1 78 ? -1.286 15.784 -10.799 1.00 83.75 78 CYS A C 1
ATOM 595 O O . CYS A 1 78 ? -1.610 16.312 -9.742 1.00 83.75 78 CYS A O 1
ATOM 597 N N . ALA A 1 79 ? -2.130 15.684 -11.831 1.00 83.12 79 ALA A N 1
ATOM 598 C CA . ALA A 1 79 ? -3.484 16.238 -11.786 1.00 83.12 79 ALA A CA 1
ATOM 599 C C . ALA A 1 79 ? -4.344 15.604 -10.674 1.00 83.12 79 ALA A C 1
ATOM 601 O O . ALA A 1 79 ? -5.035 16.313 -9.941 1.00 83.12 79 ALA A O 1
ATOM 602 N N . VAL A 1 80 ? -4.285 14.276 -10.514 1.00 82.31 80 VAL A N 1
ATOM 603 C CA . VAL A 1 80 ? -5.025 13.568 -9.453 1.00 82.31 80 VAL A CA 1
ATOM 604 C C . VAL A 1 80 ? -4.457 13.899 -8.071 1.00 82.31 80 VAL A C 1
ATOM 606 O O . VAL A 1 80 ? -5.218 14.172 -7.143 1.00 82.31 80 VAL A O 1
ATOM 609 N N . THR A 1 81 ? -3.132 13.917 -7.923 1.00 82.50 81 THR A N 1
ATOM 610 C CA . THR A 1 81 ? -2.463 14.267 -6.665 1.00 82.50 81 THR A CA 1
ATOM 611 C C . THR A 1 81 ? -2.767 15.700 -6.248 1.00 82.50 81 THR A C 1
ATOM 613 O O . THR A 1 81 ? -3.147 15.917 -5.099 1.00 82.50 81 THR A O 1
ATOM 616 N N . ASP A 1 82 ? -2.690 16.666 -7.163 1.00 83.75 82 ASP A N 1
ATOM 617 C CA . ASP A 1 82 ? -3.036 18.060 -6.883 1.00 83.75 82 ASP A CA 1
ATOM 618 C C . ASP A 1 82 ? -4.499 18.192 -6.460 1.00 83.75 82 ASP A C 1
ATOM 620 O O . ASP A 1 82 ? -4.789 18.872 -5.476 1.00 83.75 82 ASP A O 1
ATOM 624 N N . ALA A 1 83 ? -5.423 17.489 -7.123 1.00 84.69 83 ALA A N 1
ATOM 625 C CA . ALA A 1 83 ? -6.835 17.485 -6.744 1.00 84.69 83 ALA A CA 1
ATOM 626 C C . ALA A 1 83 ? -7.077 16.903 -5.339 1.00 84.69 83 ALA A C 1
ATOM 628 O O . ALA A 1 83 ? -7.937 17.390 -4.604 1.00 84.69 83 ALA A O 1
ATOM 629 N N . VAL A 1 84 ? -6.300 15.896 -4.930 1.00 81.69 84 VAL A N 1
ATOM 630 C CA . VAL A 1 84 ? -6.329 15.364 -3.560 1.00 81.69 84 VAL A CA 1
ATOM 631 C C . VAL A 1 84 ? -5.728 16.357 -2.557 1.00 81.69 84 VAL A C 1
ATOM 633 O O . VAL A 1 84 ? -6.264 16.514 -1.459 1.00 81.69 84 VAL A O 1
ATOM 636 N N . LEU A 1 85 ? -4.628 17.028 -2.904 1.00 80.50 85 LEU A N 1
ATOM 637 C CA . LEU A 1 85 ? -3.932 17.983 -2.034 1.00 80.50 85 LEU A CA 1
ATOM 638 C C . LEU A 1 85 ? -4.715 19.288 -1.836 1.00 80.50 85 LEU A C 1
ATOM 640 O O . LEU A 1 85 ? -4.713 19.849 -0.737 1.00 80.50 85 LEU A O 1
ATOM 644 N N . HIS A 1 86 ? -5.381 19.749 -2.891 1.00 82.75 86 HIS A N 1
ATOM 645 C CA . HIS A 1 86 ? -6.051 21.040 -2.993 1.00 82.75 86 HIS A CA 1
ATOM 646 C C . HIS A 1 86 ? -7.454 20.857 -3.591 1.00 82.75 86 HIS A C 1
ATOM 648 O O . HIS A 1 86 ? -7.675 21.187 -4.763 1.00 82.75 86 HIS A O 1
ATOM 654 N N . PRO A 1 87 ? -8.412 20.327 -2.805 1.00 77.25 87 PRO A N 1
ATOM 655 C CA . PRO A 1 87 ? -9.767 20.101 -3.288 1.00 77.25 87 PRO A CA 1
ATOM 656 C C . PRO A 1 87 ? -10.423 21.433 -3.665 1.00 77.25 87 PRO A C 1
ATOM 658 O O . PRO A 1 87 ? -10.527 22.352 -2.852 1.00 77.25 87 PRO A O 1
ATOM 661 N N . GLY A 1 88 ? -10.864 21.538 -4.914 1.00 75.50 88 GLY A N 1
ATOM 662 C CA . GLY A 1 88 ? -11.532 22.718 -5.447 1.00 75.50 88 GLY A CA 1
ATOM 663 C C . GLY A 1 88 ? -11.900 22.528 -6.913 1.00 75.50 88 GLY A C 1
ATOM 664 O O . GLY A 1 88 ? -11.268 21.744 -7.621 1.00 75.50 88 GLY A O 1
ATOM 665 N N . GLU A 1 89 ? -12.922 23.248 -7.379 1.00 72.12 89 GLU A N 1
ATOM 666 C CA . GLU A 1 89 ? -13.431 23.112 -8.752 1.00 72.12 89 GLU A CA 1
ATOM 667 C C . GLU A 1 89 ? -12.336 23.326 -9.806 1.00 72.12 89 GLU A C 1
ATOM 669 O O . GLU A 1 89 ? -12.261 22.565 -10.765 1.00 72.12 89 GLU A O 1
ATOM 674 N N . ALA A 1 90 ? -11.448 24.306 -9.606 1.00 67.38 90 ALA A N 1
ATOM 675 C CA . ALA A 1 90 ? -10.354 24.600 -10.532 1.00 67.38 90 ALA A CA 1
ATOM 676 C C . ALA A 1 90 ? -9.362 23.432 -10.668 1.00 67.38 90 ALA A C 1
ATOM 678 O O . ALA A 1 90 ? -8.971 23.080 -11.776 1.00 67.38 90 ALA A O 1
ATOM 679 N N . THR A 1 91 ? -8.992 22.786 -9.562 1.00 72.31 91 THR A N 1
ATOM 680 C CA . THR A 1 91 ? -8.071 21.641 -9.582 1.00 72.31 91 THR A CA 1
ATOM 681 C C . THR A 1 91 ? -8.723 20.417 -10.229 1.00 72.31 91 THR A C 1
ATOM 683 O O . THR A 1 91 ? -8.093 19.689 -10.993 1.00 72.31 91 THR A O 1
ATOM 686 N N . LEU A 1 92 ? -10.019 20.219 -9.975 1.00 71.81 92 LEU A N 1
ATOM 687 C CA . LEU A 1 92 ? -10.794 19.100 -10.510 1.00 71.81 92 LEU A CA 1
ATOM 688 C C . LEU A 1 92 ? -11.057 19.210 -12.019 1.00 71.81 92 LEU A C 1
ATOM 690 O O . LEU A 1 92 ? -11.253 18.185 -12.664 1.00 71.81 92 LEU A O 1
ATOM 694 N N . GLN A 1 93 ? -11.001 20.410 -12.609 1.00 69.19 93 GLN A N 1
ATOM 695 C CA . GLN A 1 93 ? -11.110 20.598 -14.066 1.00 69.19 93 GLN A CA 1
ATOM 696 C C . GLN A 1 93 ? -9.978 19.918 -14.849 1.00 69.19 93 GLN A C 1
ATOM 698 O O . GLN A 1 93 ? -10.145 19.611 -16.030 1.00 69.19 93 GLN A O 1
ATOM 703 N N . HIS A 1 94 ? -8.838 19.662 -14.204 1.00 72.94 94 HIS A N 1
ATOM 704 C CA . HIS A 1 94 ? -7.710 18.952 -14.805 1.00 72.94 94 HIS A CA 1
ATOM 705 C C . HIS A 1 94 ? -7.835 17.425 -14.702 1.00 72.94 94 HIS A C 1
ATOM 707 O O . HIS A 1 94 ? -7.093 16.701 -15.368 1.00 72.94 94 HIS A O 1
ATOM 713 N N . VAL A 1 95 ? -8.791 16.924 -13.912 1.00 75.75 95 VAL A N 1
ATOM 714 C CA . VAL A 1 95 ? -9.105 15.500 -13.795 1.00 75.75 95 VAL A CA 1
ATOM 715 C C . VAL A 1 95 ? -10.196 15.159 -14.806 1.00 75.75 95 VAL A C 1
ATOM 717 O O . VAL A 1 95 ? -11.360 15.521 -14.652 1.00 75.75 95 VAL A O 1
ATOM 720 N N . THR A 1 96 ? -9.820 14.448 -15.867 1.00 73.06 96 THR A N 1
ATOM 721 C CA . THR A 1 96 ? -10.732 14.146 -16.982 1.00 73.06 96 THR A CA 1
ATOM 722 C C . THR A 1 96 ? -11.772 13.078 -16.652 1.00 73.06 96 THR A C 1
ATOM 724 O O . THR A 1 96 ? -12.806 13.012 -17.315 1.00 73.06 96 THR A O 1
ATOM 727 N N . ASP A 1 97 ? -11.525 12.244 -15.638 1.00 75.88 97 ASP A N 1
ATOM 728 C CA . ASP A 1 97 ? -12.460 11.204 -15.218 1.00 75.88 97 ASP A CA 1
ATOM 729 C C . ASP A 1 97 ? -13.370 11.703 -14.075 1.00 75.88 97 ASP A C 1
ATOM 731 O O . ASP A 1 97 ? -12.905 11.868 -12.941 1.00 75.88 97 ASP A O 1
ATOM 735 N N . PRO A 1 98 ? -14.681 11.897 -14.315 1.00 75.75 98 PRO A N 1
ATOM 736 C CA . PRO A 1 98 ? -15.603 12.414 -13.303 1.00 75.75 98 PRO A CA 1
ATOM 737 C C . PRO A 1 98 ? -15.760 11.484 -12.090 1.00 75.75 98 PRO A C 1
ATOM 739 O O . PRO A 1 98 ? -16.147 11.943 -11.013 1.00 75.75 98 PRO A O 1
ATOM 742 N N . ARG A 1 99 ? -15.435 10.191 -12.222 1.00 73.94 99 ARG A N 1
ATOM 743 C CA . ARG A 1 99 ? -15.453 9.236 -11.102 1.00 73.94 99 ARG A CA 1
ATOM 744 C C . ARG A 1 99 ? -14.327 9.520 -10.116 1.00 73.94 99 ARG A C 1
ATOM 746 O O . ARG A 1 99 ? -14.552 9.451 -8.912 1.00 73.94 99 ARG A O 1
ATOM 753 N N . ILE A 1 100 ? -13.151 9.903 -10.618 1.00 76.56 100 ILE A N 1
ATOM 754 C CA . ILE A 1 100 ? -12.016 10.315 -9.783 1.00 76.56 100 ILE A CA 1
ATOM 755 C C . ILE A 1 100 ? -12.384 11.592 -9.023 1.00 76.56 100 ILE A C 1
ATOM 757 O O . ILE A 1 100 ? -12.203 11.663 -7.811 1.00 76.56 100 ILE A O 1
ATOM 761 N N . THR A 1 101 ? -12.998 12.563 -9.697 1.00 79.94 101 THR A N 1
ATOM 762 C CA . THR A 1 101 ? -13.490 13.790 -9.055 1.00 79.94 101 THR A CA 1
ATOM 763 C C . THR A 1 101 ? -14.500 13.502 -7.939 1.00 79.94 101 THR A C 1
ATOM 765 O O . THR A 1 101 ? -14.358 14.015 -6.826 1.00 79.94 101 THR A O 1
ATOM 768 N N . LYS A 1 102 ? -15.483 12.626 -8.190 1.00 77.88 102 LYS A N 1
ATOM 769 C CA . LYS A 1 102 ? -16.454 12.185 -7.174 1.00 77.88 102 LYS A CA 1
ATOM 770 C C . LYS A 1 102 ? -15.767 11.486 -5.996 1.00 77.88 102 LYS A C 1
ATOM 772 O O . LYS A 1 102 ? -16.090 11.782 -4.848 1.00 77.88 102 LYS A O 1
ATOM 777 N N . ALA A 1 103 ? -14.810 10.599 -6.267 1.00 76.25 103 ALA A N 1
ATOM 778 C CA . ALA A 1 103 ? -14.038 9.887 -5.250 1.00 76.25 103 ALA A CA 1
ATOM 779 C C . ALA A 1 103 ? -13.274 10.839 -4.324 1.00 76.25 103 ALA A C 1
ATOM 781 O O . ALA A 1 103 ? -13.325 10.693 -3.104 1.00 76.25 103 ALA A O 1
ATOM 782 N N . ILE A 1 104 ? -12.601 11.832 -4.908 1.00 79.94 104 ILE A N 1
ATOM 783 C CA . ILE A 1 104 ? -11.839 12.843 -4.173 1.00 79.94 104 ILE A CA 1
ATOM 784 C C . ILE A 1 104 ? -12.777 13.675 -3.295 1.00 79.94 104 ILE A C 1
ATOM 786 O O . ILE A 1 104 ? -12.501 13.837 -2.109 1.00 79.94 104 ILE A O 1
ATOM 790 N N . SER A 1 105 ? -13.917 14.133 -3.825 1.00 82.56 105 SER A N 1
ATOM 791 C CA . SER A 1 105 ? -14.917 14.852 -3.019 1.00 82.56 105 SER A CA 1
ATOM 792 C C . SER A 1 105 ? -15.410 14.000 -1.847 1.00 82.56 105 SER A C 1
ATOM 794 O O . SER A 1 105 ? -15.379 14.444 -0.705 1.00 82.56 105 SER A O 1
ATOM 796 N N . MET A 1 106 ? -15.785 12.741 -2.105 1.00 78.88 106 MET A N 1
ATOM 797 C CA . MET A 1 106 ? -16.244 11.820 -1.061 1.00 78.88 106 MET A CA 1
ATOM 798 C C . MET A 1 106 ? -15.187 11.585 0.021 1.00 78.88 106 MET A C 1
ATOM 800 O O . MET A 1 106 ? -15.541 11.494 1.198 1.00 78.88 106 MET A O 1
ATOM 804 N N . ALA A 1 107 ? -13.911 11.484 -0.360 1.00 79.19 107 ALA A N 1
ATOM 805 C CA . ALA A 1 107 ? -12.799 11.363 0.572 1.00 79.19 107 ALA A CA 1
ATOM 806 C C . ALA A 1 107 ? -12.706 12.598 1.482 1.00 79.19 107 ALA A C 1
ATOM 808 O O . ALA A 1 107 ? -12.710 12.442 2.701 1.00 79.19 107 ALA A O 1
ATOM 809 N N . HIS A 1 108 ? -12.705 13.811 0.918 1.00 81.38 108 HIS A N 1
ATOM 810 C CA . HIS A 1 108 ? -12.640 15.065 1.688 1.00 81.38 108 HIS A CA 1
ATOM 811 C C . HIS A 1 108 ? -13.859 15.301 2.588 1.00 81.38 108 HIS A C 1
ATOM 813 O O . HIS A 1 108 ? -13.703 15.823 3.688 1.00 81.38 108 HIS A O 1
ATOM 819 N N . ASP A 1 109 ? -15.044 14.848 2.178 1.00 83.31 109 ASP A N 1
ATOM 820 C CA . ASP A 1 109 ? -16.270 14.965 2.978 1.00 83.31 109 ASP A CA 1
ATOM 821 C C . ASP A 1 109 ? -16.357 13.927 4.115 1.00 83.31 109 ASP A C 1
ATOM 823 O O . ASP A 1 109 ? -17.107 14.102 5.083 1.00 83.31 109 ASP A O 1
ATOM 827 N N . THR A 1 110 ? -15.641 12.803 3.992 1.00 79.00 110 THR A N 1
ATOM 828 C CA . THR A 1 110 ? -15.818 11.632 4.870 1.00 79.00 110 THR A CA 1
ATOM 829 C C . THR A 1 110 ? -14.645 11.398 5.814 1.00 79.00 110 THR A C 1
ATOM 831 O O . THR A 1 110 ? -14.861 10.986 6.960 1.00 79.00 110 THR A O 1
ATOM 834 N N . PHE A 1 111 ? -13.419 11.608 5.343 1.00 78.06 111 PHE A N 1
ATOM 835 C CA . PHE A 1 111 ? -12.202 11.271 6.072 1.00 78.06 111 PHE A CA 1
ATOM 836 C C . PHE A 1 111 ? -11.876 12.292 7.158 1.00 78.06 111 PHE A C 1
ATOM 838 O O . PHE A 1 111 ? -12.188 13.476 7.057 1.00 78.06 111 PHE A O 1
ATOM 845 N N . THR A 1 112 ? -11.240 11.814 8.227 1.00 77.56 112 THR A N 1
ATOM 846 C CA . THR A 1 112 ? -10.690 12.694 9.262 1.00 77.56 112 THR A CA 1
ATOM 847 C C . THR A 1 112 ? -9.476 13.460 8.717 1.00 77.56 112 THR A C 1
ATOM 849 O O . THR A 1 112 ? -8.905 13.054 7.700 1.00 77.56 112 THR A O 1
ATOM 852 N N . PRO A 1 113 ? -9.032 14.544 9.376 1.00 78.81 113 PRO A N 1
ATOM 853 C CA . PRO A 1 113 ? -7.824 15.263 8.971 1.00 78.81 113 PRO A CA 1
ATOM 854 C C . PRO A 1 113 ? -6.589 14.361 8.846 1.00 78.81 113 PRO A C 1
ATOM 856 O O . PRO A 1 113 ? -5.865 14.441 7.859 1.00 78.81 113 PRO A O 1
ATOM 859 N N . GLU A 1 114 ? -6.390 13.442 9.789 1.00 75.88 114 GLU A N 1
ATOM 860 C CA . GLU A 1 114 ? -5.280 12.483 9.787 1.00 75.88 114 GLU A CA 1
ATOM 861 C C . GLU A 1 114 ? -5.393 11.517 8.608 1.00 75.88 114 GLU A C 1
ATOM 863 O O . GLU A 1 114 ? -4.398 11.182 7.962 1.00 75.88 114 GLU A O 1
ATOM 868 N N . ALA A 1 115 ? -6.622 11.096 8.306 1.00 76.44 115 ALA A N 1
ATOM 869 C CA . ALA A 1 115 ? -6.900 10.212 7.194 1.00 76.44 115 ALA A CA 1
ATOM 870 C C . ALA A 1 115 ? -6.658 10.885 5.838 1.00 76.44 115 ALA A C 1
ATOM 872 O O . ALA A 1 115 ? -6.115 10.277 4.913 1.00 76.44 115 ALA A O 1
ATOM 873 N N . LEU A 1 116 ? -7.000 12.169 5.739 1.00 78.94 116 LEU A N 1
ATOM 874 C CA . LEU A 1 116 ? -6.678 12.992 4.583 1.00 78.94 116 LEU A CA 1
ATOM 875 C C . LEU A 1 116 ? -5.176 13.227 4.463 1.00 78.94 116 LEU A C 1
ATOM 877 O O . LEU A 1 116 ? -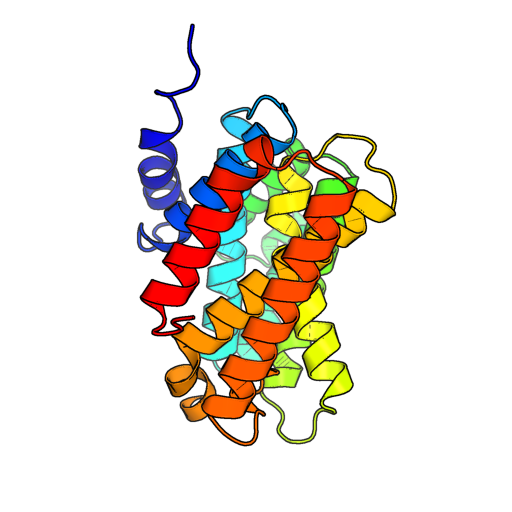4.644 13.115 3.368 1.00 78.94 116 LEU A O 1
ATOM 881 N N . ASP A 1 117 ? -4.461 13.501 5.549 1.00 79.81 117 ASP A N 1
ATOM 882 C CA . ASP A 1 117 ? -3.009 13.700 5.494 1.00 79.81 117 ASP A CA 1
ATOM 883 C C . ASP A 1 117 ? -2.259 12.426 5.094 1.00 79.81 117 ASP A C 1
ATOM 885 O O . ASP A 1 117 ? -1.300 12.478 4.320 1.00 79.81 117 ASP A O 1
ATOM 889 N N . ALA A 1 118 ? -2.744 11.269 5.534 1.00 78.69 118 ALA A N 1
ATOM 890 C CA . ALA A 1 118 ? -2.276 9.979 5.055 1.00 78.69 118 ALA A CA 1
ATOM 891 C C . ALA A 1 118 ? -2.513 9.775 3.560 1.00 78.69 118 ALA A C 1
ATOM 893 O O . ALA A 1 118 ? -1.590 9.380 2.849 1.00 78.69 118 ALA A O 1
ATOM 894 N N . LEU A 1 119 ? -3.722 10.081 3.080 1.00 80.44 119 LEU A N 1
ATOM 895 C CA . LEU A 1 119 ? -4.047 10.034 1.658 1.00 80.44 119 LEU A CA 1
ATOM 896 C C . LEU A 1 119 ? -3.125 10.962 0.854 1.00 80.44 119 LEU A C 1
ATOM 898 O O . LEU A 1 119 ? -2.550 10.542 -0.144 1.00 80.44 119 LEU A O 1
ATOM 902 N N . LYS A 1 120 ? -2.913 12.200 1.312 1.00 81.75 120 LYS A N 1
ATOM 903 C CA . LYS A 1 120 ? -2.005 13.162 0.669 1.00 81.75 120 LYS A CA 1
ATOM 904 C C . LYS A 1 120 ? -0.568 12.640 0.607 1.00 81.75 120 LYS A C 1
ATOM 906 O O . LYS A 1 120 ? 0.096 12.794 -0.415 1.00 81.75 120 LYS A O 1
ATOM 911 N N . ASN A 1 121 ? -0.076 12.028 1.684 1.00 82.00 121 ASN A N 1
ATOM 912 C CA . ASN A 1 121 ? 1.262 11.436 1.710 1.00 82.00 121 ASN A CA 1
ATOM 913 C C . ASN A 1 121 ? 1.384 10.242 0.760 1.00 82.00 121 ASN A C 1
ATOM 915 O O . ASN A 1 121 ? 2.396 10.138 0.070 1.00 82.00 121 ASN A O 1
ATOM 919 N N . LEU A 1 122 ? 0.349 9.402 0.672 1.00 83.44 122 LEU A N 1
ATOM 920 C CA . LEU A 1 122 ? 0.292 8.312 -0.297 1.00 83.44 122 LEU A CA 1
ATOM 921 C C . LEU A 1 122 ? 0.307 8.839 -1.735 1.00 83.44 122 LEU A C 1
ATOM 923 O O . LEU A 1 122 ? 1.106 8.374 -2.537 1.00 83.44 122 LEU A O 1
ATOM 927 N N . MET A 1 123 ? -0.498 9.855 -2.057 1.00 83.19 123 MET A N 1
ATOM 928 C CA . MET A 1 123 ? -0.506 10.445 -3.402 1.00 83.19 123 MET A CA 1
ATOM 929 C C . MET A 1 123 ? 0.862 11.016 -3.793 1.00 83.19 123 MET A C 1
ATOM 931 O O . MET A 1 123 ? 1.310 10.837 -4.921 1.00 83.19 123 MET A O 1
ATOM 935 N N . ARG A 1 124 ? 1.579 11.645 -2.852 1.00 85.25 124 ARG A N 1
ATOM 936 C CA . ARG A 1 124 ? 2.966 12.086 -3.083 1.00 85.25 124 ARG A CA 1
ATOM 937 C C . ARG A 1 124 ? 3.910 10.910 -3.324 1.00 85.25 124 ARG A C 1
ATOM 939 O O . ARG A 1 124 ? 4.712 10.963 -4.247 1.00 85.25 124 ARG A O 1
ATOM 946 N N . ALA A 1 125 ? 3.801 9.844 -2.533 1.00 86.00 125 ALA A N 1
ATOM 947 C CA . ALA A 1 125 ? 4.597 8.633 -2.733 1.00 86.00 125 ALA A CA 1
ATOM 948 C C . ALA A 1 125 ? 4.315 7.973 -4.089 1.00 86.00 125 ALA A C 1
ATOM 950 O O . ALA A 1 125 ? 5.233 7.472 -4.732 1.00 86.00 125 ALA A O 1
ATOM 951 N N . GLN A 1 126 ? 3.063 8.030 -4.544 1.00 83.06 126 GLN A N 1
ATOM 952 C CA . GLN A 1 126 ? 2.659 7.553 -5.858 1.00 83.06 126 GLN A CA 1
ATOM 953 C C . GLN A 1 126 ? 3.272 8.382 -6.991 1.00 83.06 126 GLN A C 1
ATOM 955 O O . GLN A 1 126 ? 3.575 7.832 -8.038 1.00 83.06 126 GLN A O 1
ATOM 960 N N . LEU A 1 127 ? 3.492 9.687 -6.805 1.00 84.88 127 LEU A N 1
ATOM 961 C CA . LEU A 1 127 ? 4.253 10.481 -7.776 1.00 84.88 127 LEU A CA 1
ATOM 962 C C . LEU A 1 127 ? 5.739 10.132 -7.753 1.00 84.88 127 LEU A C 1
ATOM 964 O O . LEU A 1 127 ? 6.361 10.010 -8.807 1.00 84.88 127 LEU A O 1
ATOM 968 N N . ASP A 1 128 ? 6.301 9.960 -6.557 1.00 87.75 128 ASP A N 1
ATOM 969 C CA . ASP A 1 128 ? 7.709 9.607 -6.389 1.00 87.75 128 ASP A CA 1
ATOM 970 C C . ASP A 1 128 ? 8.023 8.206 -6.941 1.00 87.75 128 ASP A C 1
ATOM 972 O O . ASP A 1 128 ? 9.167 7.949 -7.318 1.00 87.75 128 ASP A O 1
ATOM 976 N N . SER A 1 129 ? 7.022 7.322 -7.057 1.00 87.62 129 SER A N 1
ATOM 977 C CA . SER A 1 129 ? 7.159 5.966 -7.609 1.00 87.62 129 SER A CA 1
ATOM 978 C C . SER A 1 129 ? 7.697 5.943 -9.038 1.00 87.62 129 SER A C 1
ATOM 980 O O . SER A 1 129 ? 8.344 4.976 -9.430 1.00 87.62 129 SER A O 1
ATOM 982 N N . VAL A 1 130 ? 7.581 7.044 -9.790 1.00 86.81 130 VAL A N 1
ATOM 983 C CA . VAL A 1 130 ? 8.245 7.188 -11.094 1.00 86.81 130 VAL A CA 1
ATOM 984 C C . VAL A 1 130 ? 9.758 6.947 -11.001 1.00 86.81 130 VAL A C 1
ATOM 986 O O . VAL A 1 130 ? 10.367 6.409 -11.926 1.00 86.81 130 VAL A O 1
ATOM 989 N N . GLN A 1 131 ? 10.378 7.272 -9.860 1.00 89.06 131 GLN A N 1
ATOM 990 C CA . GLN A 1 131 ? 11.799 7.027 -9.613 1.00 89.06 131 GLN A CA 1
ATOM 991 C C . GLN A 1 131 ? 12.127 5.532 -9.515 1.00 89.06 131 GLN A C 1
ATOM 993 O O . GLN A 1 131 ? 13.280 5.150 -9.724 1.00 89.06 131 GLN A O 1
ATOM 998 N N . GLN A 1 132 ? 11.138 4.674 -9.253 1.00 90.94 132 GLN A N 1
ATOM 999 C CA . GLN A 1 132 ? 11.283 3.219 -9.287 1.00 90.94 132 GLN A CA 1
ATOM 1000 C C . GLN A 1 132 ? 11.498 2.697 -10.709 1.00 90.94 132 GLN A C 1
ATOM 1002 O O . GLN A 1 132 ? 12.049 1.621 -10.870 1.00 90.94 132 GLN A O 1
ATOM 1007 N N . ARG A 1 133 ? 11.183 3.470 -11.753 1.00 88.06 133 ARG A N 1
ATOM 1008 C CA . ARG A 1 133 ? 11.488 3.110 -13.150 1.00 88.06 133 ARG A CA 1
ATOM 1009 C C . ARG A 1 133 ? 12.894 3.528 -13.591 1.00 88.06 133 ARG A C 1
ATOM 1011 O O . ARG A 1 133 ? 13.289 3.291 -14.730 1.00 88.06 133 ARG A O 1
ATOM 1018 N N . LEU A 1 134 ? 13.653 4.191 -12.714 1.00 89.25 134 LEU A N 1
ATOM 1019 C CA . LEU A 1 134 ? 14.998 4.679 -13.008 1.00 89.25 134 LEU A CA 1
ATOM 1020 C C . LEU A 1 134 ? 16.048 3.740 -12.381 1.00 89.25 134 LEU A C 1
ATOM 1022 O O . LEU A 1 134 ? 16.148 3.661 -11.151 1.00 89.25 134 LEU A O 1
ATOM 1026 N N . PRO A 1 135 ? 16.902 3.079 -13.187 1.00 86.38 135 PRO A N 1
ATOM 1027 C CA . PRO A 1 135 ? 17.900 2.137 -12.669 1.00 86.38 135 PRO A CA 1
ATOM 1028 C C . PRO A 1 135 ? 18.901 2.758 -11.689 1.00 86.38 135 PRO A C 1
ATOM 1030 O O . PRO A 1 135 ? 19.388 2.089 -10.781 1.00 86.38 135 PRO A O 1
ATOM 1033 N N . ALA A 1 136 ? 19.198 4.050 -11.854 1.00 91.44 136 ALA A N 1
ATOM 1034 C CA . ALA A 1 136 ? 20.173 4.773 -11.040 1.00 91.44 136 ALA A CA 1
ATOM 1035 C C . ALA A 1 136 ? 19.633 5.239 -9.675 1.00 91.44 136 ALA A C 1
ATOM 1037 O O . ALA A 1 136 ? 20.413 5.725 -8.855 1.00 91.44 136 ALA A O 1
ATOM 1038 N N . THR A 1 137 ? 18.326 5.114 -9.408 1.00 94.06 137 THR A N 1
ATOM 1039 C CA . THR A 1 137 ? 17.742 5.558 -8.134 1.00 94.06 137 THR A CA 1
ATOM 1040 C C . THR A 1 137 ? 18.366 4.781 -6.971 1.00 94.06 137 THR A C 1
ATOM 1042 O O . THR A 1 137 ? 18.411 3.550 -7.031 1.00 94.06 137 THR A O 1
ATOM 1045 N N . PRO A 1 138 ? 18.843 5.427 -5.895 1.00 95.44 138 PRO A N 1
ATOM 1046 C CA . PRO A 1 138 ? 19.427 4.722 -4.754 1.00 95.44 138 PRO A CA 1
ATOM 1047 C C . PRO A 1 138 ? 18.430 3.774 -4.075 1.00 95.44 138 PRO A C 1
ATOM 1049 O O . PRO A 1 138 ? 17.254 4.100 -3.940 1.00 95.44 138 PRO A O 1
ATOM 1052 N N . SER A 1 139 ? 18.888 2.616 -3.587 1.00 92.56 139 SER A N 1
ATOM 1053 C CA . SER A 1 139 ? 17.997 1.644 -2.921 1.00 92.56 139 SER A CA 1
ATOM 1054 C C . SER A 1 139 ? 17.321 2.199 -1.668 1.00 92.56 139 SER A C 1
ATOM 1056 O O . SER A 1 139 ? 16.195 1.817 -1.382 1.00 92.56 139 SER A O 1
ATOM 1058 N N . SER A 1 140 ? 17.956 3.140 -0.965 1.00 94.44 140 SER A N 1
ATOM 1059 C CA . SER A 1 140 ? 17.338 3.844 0.166 1.00 94.44 140 SER A CA 1
ATOM 1060 C C . SER A 1 140 ? 16.134 4.691 -0.250 1.00 94.44 140 SER A C 1
ATOM 1062 O O . SER A 1 140 ? 15.164 4.773 0.493 1.00 94.44 140 SER A O 1
ATOM 1064 N N . VAL A 1 141 ? 16.180 5.298 -1.439 1.00 94.69 141 VAL A N 1
ATOM 1065 C CA . VAL A 1 141 ? 15.069 6.085 -1.991 1.00 94.69 141 VAL A CA 1
ATOM 1066 C C . VAL A 1 141 ? 13.933 5.160 -2.418 1.00 94.69 141 VAL A C 1
ATOM 1068 O O . VAL A 1 141 ? 12.782 5.427 -2.101 1.00 94.69 141 VAL A O 1
ATOM 1071 N N . ILE A 1 142 ? 14.254 4.032 -3.060 1.00 93.38 142 ILE A N 1
ATOM 1072 C CA . ILE A 1 142 ? 13.263 3.000 -3.399 1.00 93.38 142 ILE A CA 1
ATOM 1073 C C . ILE A 1 142 ? 12.579 2.451 -2.144 1.00 93.38 142 ILE A C 1
ATOM 1075 O O . ILE A 1 142 ? 11.358 2.318 -2.121 1.00 93.38 142 ILE A O 1
ATOM 1079 N N . GLU A 1 143 ? 13.344 2.153 -1.092 1.00 91.81 143 GLU A N 1
ATOM 1080 C CA . GLU A 1 143 ? 12.784 1.684 0.176 1.00 91.81 143 GLU A CA 1
ATOM 1081 C C . GLU A 1 143 ? 11.877 2.743 0.813 1.00 91.81 143 GLU A C 1
ATOM 1083 O O . GLU A 1 143 ? 10.775 2.415 1.247 1.00 91.81 143 GLU A O 1
ATOM 1088 N N . ASP A 1 144 ? 12.300 4.010 0.836 1.00 91.25 144 ASP A N 1
ATOM 1089 C CA . ASP A 1 144 ? 11.487 5.113 1.352 1.00 91.25 144 ASP A CA 1
ATOM 1090 C C . ASP A 1 144 ? 10.173 5.275 0.572 1.00 91.25 144 ASP A C 1
ATOM 1092 O O . ASP A 1 144 ? 9.102 5.332 1.177 1.00 91.25 144 ASP A O 1
ATOM 1096 N N . ILE A 1 145 ? 10.229 5.260 -0.764 1.00 90.12 145 ILE A N 1
ATOM 1097 C CA . ILE A 1 145 ? 9.038 5.286 -1.623 1.00 90.12 145 ILE A CA 1
ATOM 1098 C C . ILE A 1 145 ? 8.121 4.113 -1.281 1.00 90.12 145 ILE A C 1
ATOM 1100 O O . ILE A 1 145 ? 6.943 4.322 -1.010 1.00 90.12 145 ILE A O 1
ATOM 1104 N N . THR A 1 146 ? 8.658 2.895 -1.212 1.00 89.69 146 THR A N 1
ATOM 1105 C CA . THR A 1 146 ? 7.880 1.679 -0.921 1.00 89.69 146 THR A CA 1
ATOM 1106 C C . THR A 1 146 ? 7.221 1.761 0.456 1.00 89.69 146 THR A C 1
ATOM 1108 O O . THR A 1 146 ? 6.053 1.421 0.609 1.00 89.69 146 THR A O 1
ATOM 1111 N N . ARG A 1 147 ? 7.918 2.293 1.467 1.00 87.75 147 ARG A N 1
ATOM 1112 C CA . ARG A 1 147 ? 7.371 2.521 2.816 1.00 87.75 147 ARG A CA 1
ATOM 1113 C C . ARG A 1 147 ? 6.298 3.607 2.870 1.00 87.75 147 ARG A C 1
ATOM 1115 O O . ARG A 1 147 ? 5.469 3.569 3.776 1.00 87.75 147 ARG A O 1
ATOM 1122 N N . ARG A 1 148 ? 6.318 4.577 1.953 1.00 84.06 148 ARG A N 1
ATOM 1123 C CA . ARG A 1 148 ? 5.295 5.630 1.857 1.00 84.06 148 ARG A CA 1
ATOM 1124 C C . ARG A 1 148 ? 4.110 5.230 0.966 1.00 84.06 148 ARG A C 1
ATOM 1126 O O . ARG A 1 148 ? 2.999 5.672 1.248 1.00 84.06 148 ARG A O 1
ATOM 1133 N N . LYS A 1 149 ? 4.337 4.393 -0.060 1.00 80.50 149 LYS A N 1
ATOM 1134 C CA . LYS A 1 149 ? 3.301 3.739 -0.888 1.00 80.50 149 LYS A CA 1
ATOM 1135 C C . LYS A 1 149 ? 2.540 2.683 -0.095 1.00 80.50 149 LYS A C 1
ATOM 1137 O O . LYS A 1 149 ? 1.326 2.562 -0.230 1.00 80.50 149 LYS A O 1
ATOM 1142 N N . ALA A 1 150 ? 3.263 1.966 0.763 1.00 69.31 150 ALA A N 1
ATOM 1143 C CA . ALA A 1 150 ? 2.724 0.988 1.683 1.00 69.31 150 ALA A CA 1
ATOM 1144 C C . ALA A 1 150 ? 1.464 1.521 2.349 1.00 69.31 150 ALA A C 1
ATOM 1146 O O . ALA A 1 150 ? 1.507 2.582 2.965 1.00 69.31 150 ALA A O 1
ATOM 1147 N N . THR A 1 151 ? 0.377 0.760 2.189 1.00 59.19 151 THR A N 1
ATOM 1148 C CA . THR A 1 151 ? -1.050 1.081 2.356 1.00 59.19 151 THR A CA 1
ATOM 1149 C C . THR A 1 151 ? -1.448 1.782 3.662 1.00 59.19 151 THR A C 1
ATOM 1151 O O . THR A 1 151 ? -2.273 1.326 4.453 1.00 59.19 151 THR A O 1
ATOM 1154 N N . PHE A 1 152 ? -0.886 2.964 3.869 1.00 49.06 152 PHE A N 1
ATOM 1155 C CA . PHE A 1 152 ? -1.134 3.881 4.968 1.00 49.06 152 PHE A CA 1
ATOM 1156 C C . PHE A 1 152 ? -2.552 4.444 4.883 1.00 49.06 152 PHE A C 1
ATOM 1158 O O . PHE A 1 152 ? -3.150 4.821 5.884 1.00 49.06 152 PHE A O 1
ATOM 1165 N N . PHE A 1 153 ? -3.126 4.412 3.683 1.00 47.88 153 PHE A N 1
ATOM 1166 C CA . PHE A 1 153 ? -4.481 4.833 3.420 1.00 47.88 153 PHE A CA 1
ATOM 1167 C C . PHE A 1 153 ? -5.544 3.934 4.086 1.00 47.88 153 PHE A C 1
ATOM 1169 O O . PHE A 1 153 ? -6.466 4.451 4.710 1.00 47.88 153 PHE A O 1
ATOM 1176 N N . LEU A 1 154 ? -5.385 2.602 4.079 1.00 48.81 154 LEU A N 1
ATOM 1177 C CA . LEU A 1 154 ? -6.326 1.690 4.764 1.00 48.81 154 LEU A CA 1
ATOM 1178 C C . LEU A 1 154 ? -6.306 1.884 6.286 1.00 48.81 154 LEU A C 1
ATOM 1180 O O . LEU A 1 154 ? -7.320 1.700 6.956 1.00 48.81 154 LEU A O 1
ATOM 1184 N N . PHE A 1 155 ? -5.151 2.294 6.815 1.00 49.00 155 PHE A N 1
ATOM 1185 C CA . PHE A 1 155 ? -4.981 2.658 8.217 1.00 49.00 155 PHE A CA 1
ATOM 1186 C C . PHE A 1 155 ? -5.673 3.958 8.568 1.00 49.00 155 PHE A C 1
ATOM 1188 O O . PHE A 1 155 ? -6.388 4.054 9.562 1.00 49.00 155 PHE A O 1
ATOM 1195 N N . ALA A 1 156 ? -5.489 4.951 7.720 1.00 49.94 156 ALA A N 1
ATOM 1196 C CA . ALA A 1 156 ? -6.053 6.262 7.908 1.00 49.94 156 ALA A CA 1
ATOM 1197 C C . ALA A 1 156 ? -7.583 6.257 7.957 1.00 49.94 156 ALA A C 1
ATOM 1199 O O . ALA A 1 156 ? -8.169 6.901 8.821 1.00 49.94 156 ALA A O 1
ATOM 1200 N N . VAL A 1 157 ? -8.243 5.494 7.080 1.00 48.81 157 VAL A N 1
ATOM 1201 C CA . VAL A 1 157 ? -9.707 5.559 6.950 1.00 48.81 157 VAL A CA 1
ATOM 1202 C C . VAL A 1 157 ? -10.462 5.062 8.185 1.00 48.81 157 VAL A C 1
ATOM 1204 O O . VAL A 1 157 ? -11.614 5.437 8.395 1.00 48.81 157 VAL A O 1
ATOM 1207 N N . GLN A 1 158 ? -9.842 4.257 9.042 1.00 47.59 158 GLN A N 1
ATOM 1208 C CA . GLN A 1 158 ? -10.544 3.706 10.198 1.00 47.59 158 GLN A CA 1
ATOM 1209 C C . GLN A 1 158 ? -10.019 4.098 11.548 1.00 47.59 158 GLN A C 1
ATOM 1211 O O . GLN A 1 158 ? -10.762 4.069 12.530 1.00 47.59 158 GLN A O 1
ATOM 1216 N N . VAL A 1 159 ? -8.748 4.429 11.622 1.00 47.66 159 VAL A N 1
ATOM 1217 C CA . VAL A 1 159 ? -8.073 4.475 12.897 1.00 47.66 159 VAL A CA 1
ATOM 1218 C C . VAL A 1 159 ? -8.143 5.898 13.429 1.00 47.66 159 VAL A C 1
ATOM 1220 O O . VAL A 1 159 ? -7.157 6.576 13.674 1.00 47.66 159 VAL A O 1
ATOM 1223 N N . ASN A 1 160 ? -9.377 6.343 13.645 1.00 47.12 160 ASN A N 1
ATOM 1224 C CA . ASN A 1 160 ? -9.699 7.469 14.504 1.00 47.12 160 ASN A CA 1
ATOM 1225 C C . ASN A 1 160 ? -9.614 7.053 15.984 1.00 47.12 160 ASN A C 1
ATOM 1227 O O . ASN A 1 160 ? -10.464 7.401 16.802 1.00 47.12 160 ASN A O 1
ATOM 1231 N N . CYS A 1 161 ? -8.624 6.241 16.344 1.00 50.31 161 CYS A N 1
ATOM 1232 C CA . CYS A 1 161 ? -8.170 6.186 17.718 1.00 50.31 161 CYS A CA 1
ATOM 1233 C C . CYS A 1 161 ? -6.956 7.096 17.777 1.00 50.31 161 CYS A C 1
ATOM 1235 O O . CYS A 1 161 ? -6.082 7.038 16.919 1.00 50.31 161 CYS A O 1
ATOM 1237 N N . SER A 1 162 ? -6.917 7.946 18.797 1.00 58.41 162 SER A N 1
ATOM 1238 C CA . SER A 1 162 ? -5.723 8.655 19.236 1.00 58.41 162 SER A CA 1
ATOM 1239 C C . SER A 1 162 ? -4.648 7.614 19.585 1.00 58.41 162 SER A C 1
ATOM 1241 O O . SER A 1 162 ? -4.453 7.267 20.747 1.00 58.41 162 SER A O 1
ATOM 1243 N N . MET A 1 163 ? -4.041 7.007 18.568 1.00 71.75 163 MET A N 1
ATOM 1244 C CA . MET A 1 163 ? -3.089 5.924 18.710 1.00 71.75 163 MET A CA 1
ATOM 1245 C C . MET A 1 163 ? -1.762 6.509 19.148 1.00 71.75 163 MET A C 1
ATOM 1247 O O . MET A 1 163 ? -1.254 7.453 18.542 1.00 71.75 163 MET A O 1
ATOM 1251 N N . GLY A 1 164 ? -1.184 5.910 20.186 1.00 74.56 164 GLY A N 1
ATOM 1252 C CA . GLY A 1 164 ? 0.188 6.204 20.567 1.00 74.56 164 GLY A CA 1
ATOM 1253 C C . GLY A 1 164 ? 1.167 5.919 19.416 1.00 74.56 164 GLY A C 1
ATOM 1254 O O . GLY A 1 164 ? 0.867 5.120 18.516 1.00 74.56 164 GLY A O 1
ATOM 125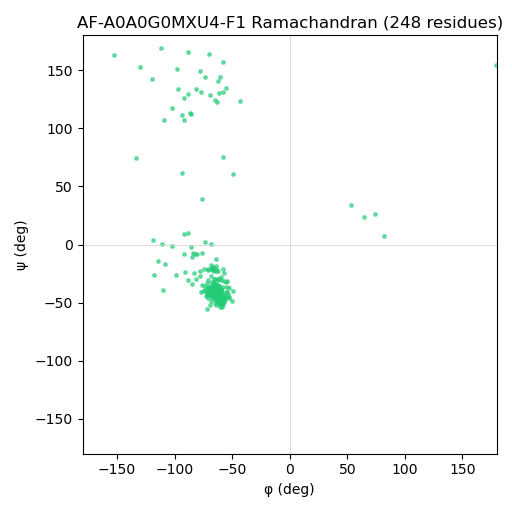5 N N . PRO A 1 165 ? 2.346 6.557 19.430 1.00 77.69 165 PRO A N 1
ATOM 1256 C CA . PRO A 1 165 ? 3.350 6.409 18.379 1.00 77.69 165 PRO A CA 1
ATOM 1257 C C . PRO A 1 165 ? 3.799 4.954 18.167 1.00 77.69 165 PRO A C 1
ATOM 1259 O O . PRO A 1 165 ? 4.085 4.572 17.031 1.00 77.69 165 PRO A O 1
ATOM 1262 N N . GLU A 1 166 ? 3.806 4.128 19.214 1.00 83.06 166 GLU A N 1
ATOM 1263 C CA . GLU A 1 166 ? 4.160 2.705 19.168 1.00 83.06 166 GLU A CA 1
ATOM 1264 C C . GLU A 1 166 ? 3.143 1.893 18.361 1.00 83.06 166 GLU A C 1
ATOM 1266 O O . GLU A 1 166 ? 3.507 1.112 17.475 1.00 83.06 166 GLU A O 1
ATOM 1271 N N . ARG A 1 167 ? 1.852 2.130 18.610 1.00 82.19 167 ARG A N 1
ATOM 1272 C CA . ARG A 1 167 ? 0.770 1.463 17.888 1.00 82.19 167 ARG A CA 1
ATOM 1273 C C . ARG A 1 167 ? 0.726 1.910 16.431 1.00 82.19 167 ARG A C 1
ATOM 1275 O O . ARG A 1 167 ? 0.666 1.074 15.533 1.00 82.19 167 ARG A O 1
ATOM 1282 N N . ALA A 1 168 ? 0.892 3.209 16.178 1.00 79.69 168 ALA A N 1
ATOM 1283 C CA . ALA A 1 168 ? 1.038 3.728 14.821 1.00 79.69 168 ALA A CA 1
ATOM 1284 C C . ALA A 1 168 ? 2.238 3.094 14.089 1.00 79.69 168 ALA A C 1
ATOM 1286 O O . ALA A 1 168 ? 2.162 2.802 12.897 1.00 79.69 168 ALA A O 1
ATOM 1287 N N . ASN A 1 169 ? 3.342 2.830 14.795 1.00 84.19 169 ASN A N 1
ATOM 1288 C CA . ASN A 1 169 ? 4.501 2.156 14.220 1.00 84.19 169 ASN A CA 1
ATOM 1289 C C . ASN A 1 169 ? 4.214 0.697 13.832 1.00 84.19 169 ASN A C 1
ATOM 1291 O O . ASN A 1 169 ? 4.645 0.271 12.764 1.00 84.19 169 ASN A O 1
ATOM 1295 N N . CYS A 1 170 ? 3.452 -0.051 14.639 1.00 86.75 170 CYS A N 1
ATOM 1296 C CA . CYS A 1 170 ? 3.033 -1.415 14.287 1.00 86.75 170 CYS A CA 1
ATOM 1297 C C . CYS A 1 170 ? 2.366 -1.446 12.908 1.00 86.75 170 CYS A C 1
ATOM 1299 O O . CYS A 1 170 ? 2.698 -2.269 12.056 1.00 86.75 170 CYS A O 1
ATOM 1301 N N . TYR A 1 171 ? 1.481 -0.486 12.671 1.00 83.38 171 TYR A N 1
ATOM 1302 C CA . TYR A 1 171 ? 0.709 -0.410 11.445 1.00 83.38 171 TYR A CA 1
ATOM 1303 C C . TYR A 1 171 ? 1.479 0.093 10.233 1.00 83.38 171 TYR A C 1
ATOM 1305 O O . TYR A 1 171 ? 1.292 -0.445 9.146 1.00 83.38 171 TYR A O 1
ATOM 1313 N N . ARG A 1 172 ? 2.415 1.033 10.408 1.00 83.56 172 ARG A N 1
ATOM 1314 C CA . ARG A 1 172 ? 3.355 1.400 9.334 1.00 83.56 172 ARG A CA 1
ATOM 1315 C C . ARG A 1 172 ? 4.184 0.197 8.884 1.00 83.56 172 ARG A C 1
ATOM 1317 O O . ARG A 1 172 ? 4.371 -0.019 7.692 1.00 83.56 172 ARG A O 1
ATOM 1324 N N . GLU A 1 173 ? 4.650 -0.613 9.830 1.00 89.31 173 GLU A N 1
ATOM 1325 C CA . GLU A 1 173 ? 5.447 -1.803 9.521 1.00 89.31 173 GLU A CA 1
ATOM 1326 C C . GLU A 1 173 ? 4.609 -2.922 8.887 1.00 8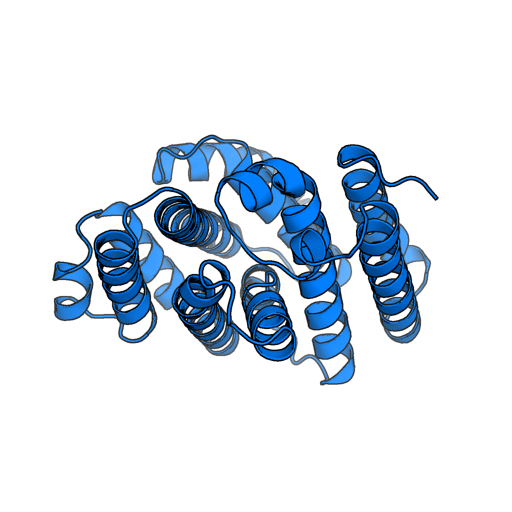9.31 173 GLU A C 1
ATOM 1328 O O . GLU A 1 173 ? 5.116 -3.640 8.024 1.00 89.31 173 GLU A O 1
ATOM 1333 N N . LEU A 1 174 ? 3.334 -3.057 9.272 1.00 87.88 174 LEU A N 1
ATOM 1334 C CA . LEU A 1 174 ? 2.388 -3.957 8.607 1.00 87.88 174 LEU A CA 1
ATOM 1335 C C . LEU A 1 174 ? 2.079 -3.491 7.181 1.00 87.88 174 LEU A C 1
ATOM 1337 O O . LEU A 1 174 ? 2.098 -4.304 6.266 1.00 87.88 174 LEU A O 1
ATOM 1341 N N . ALA A 1 175 ? 1.836 -2.198 6.972 1.00 84.38 175 ALA A N 1
ATOM 1342 C CA . ALA A 1 175 ? 1.613 -1.653 5.639 1.00 84.38 175 ALA A CA 1
ATOM 1343 C C . ALA A 1 175 ? 2.816 -1.939 4.728 1.00 84.38 175 ALA A C 1
ATOM 1345 O O . ALA A 1 175 ? 2.636 -2.371 3.593 1.00 84.38 175 ALA A O 1
ATOM 1346 N N . TYR A 1 176 ? 4.037 -1.753 5.244 1.00 89.50 176 TYR A N 1
ATOM 1347 C CA . TYR A 1 176 ? 5.254 -2.062 4.497 1.00 89.50 176 TYR A CA 1
ATOM 1348 C C . TYR A 1 176 ? 5.363 -3.551 4.161 1.00 89.50 176 TYR A C 1
ATOM 1350 O O . TYR A 1 176 ? 5.713 -3.897 3.040 1.00 89.50 176 TYR A O 1
ATOM 1358 N N . LEU A 1 177 ? 5.003 -4.439 5.093 1.00 91.81 177 LEU A N 1
ATOM 1359 C CA . LEU A 1 177 ? 4.938 -5.873 4.814 1.00 91.81 177 LEU A CA 1
ATOM 1360 C C . LEU A 1 177 ? 3.961 -6.197 3.679 1.00 91.81 177 LEU A C 1
ATOM 1362 O O . LEU A 1 177 ? 4.307 -6.981 2.805 1.00 91.81 177 LEU A O 1
ATOM 1366 N N . LEU A 1 178 ? 2.760 -5.614 3.701 1.00 87.62 178 LEU A N 1
ATOM 1367 C CA . LEU A 1 178 ? 1.756 -5.852 2.664 1.00 87.62 178 LEU A CA 1
ATOM 1368 C C . LEU A 1 178 ? 2.250 -5.383 1.292 1.00 87.62 178 LEU A C 1
ATOM 1370 O O . LEU A 1 178 ? 2.082 -6.122 0.332 1.00 87.62 178 LEU A O 1
ATOM 1374 N N . GLN A 1 179 ? 2.932 -4.234 1.218 1.00 87.75 179 GLN A N 1
ATOM 1375 C CA . GLN A 1 179 ? 3.546 -3.773 -0.031 1.00 87.75 179 GLN A CA 1
ATOM 1376 C C . GLN A 1 179 ? 4.631 -4.730 -0.530 1.00 87.75 179 GLN A C 1
ATOM 1378 O O . GLN A 1 179 ? 4.683 -5.024 -1.709 1.00 87.75 179 GLN A O 1
ATOM 1383 N N . LEU A 1 180 ? 5.474 -5.270 0.355 1.00 92.50 180 LEU A N 1
ATOM 1384 C CA . LEU A 1 180 ? 6.488 -6.245 -0.063 1.00 92.50 180 LEU A CA 1
ATOM 1385 C C . LEU A 1 180 ? 5.878 -7.562 -0.567 1.00 92.50 180 LEU A C 1
ATOM 1387 O O . LEU A 1 180 ? 6.503 -8.246 -1.369 1.00 92.50 180 LEU A O 1
ATOM 1391 N N . ILE A 1 181 ? 4.704 -7.952 -0.061 1.00 91.06 181 ILE A N 1
ATOM 1392 C CA . ILE A 1 181 ? 3.975 -9.130 -0.553 1.00 91.06 181 ILE A CA 1
ATOM 1393 C C . ILE A 1 181 ? 3.381 -8.839 -1.936 1.00 91.06 181 ILE A C 1
ATOM 1395 O O . ILE A 1 181 ? 3.465 -9.697 -2.808 1.00 91.06 181 ILE A O 1
ATOM 1399 N N . ASP A 1 182 ? 2.823 -7.644 -2.125 1.00 86.81 182 ASP A N 1
ATOM 1400 C CA . ASP A 1 182 ? 2.289 -7.144 -3.399 1.00 86.81 182 ASP A CA 1
ATOM 1401 C C . ASP A 1 182 ? 3.389 -7.083 -4.476 1.00 86.81 182 ASP A C 1
ATOM 1403 O O . ASP A 1 182 ? 3.308 -7.788 -5.476 1.00 86.81 182 ASP A O 1
ATOM 1407 N N . ASP A 1 183 ? 4.508 -6.412 -4.181 1.00 90.12 183 ASP A N 1
ATOM 1408 C CA . ASP A 1 183 ? 5.700 -6.337 -5.045 1.00 90.12 183 ASP A CA 1
ATOM 1409 C C . ASP A 1 183 ? 6.285 -7.728 -5.387 1.00 90.12 183 ASP A C 1
ATOM 1411 O O . ASP A 1 183 ? 7.022 -7.890 -6.361 1.00 90.12 183 ASP A O 1
ATOM 1415 N N . TYR A 1 184 ? 6.039 -8.740 -4.546 1.00 93.50 184 TYR A N 1
ATOM 1416 C CA . TYR A 1 184 ? 6.465 -10.118 -4.800 1.00 93.50 184 TYR A CA 1
ATOM 1417 C C . TYR A 1 184 ? 5.472 -10.892 -5.664 1.00 93.50 184 TYR A C 1
ATOM 1419 O O . TYR A 1 184 ? 5.893 -11.706 -6.484 1.00 93.50 184 TYR A O 1
ATOM 1427 N N . ALA A 1 185 ? 4.172 -10.625 -5.524 1.00 89.50 185 ALA A N 1
ATOM 1428 C CA . ALA A 1 185 ? 3.159 -11.155 -6.430 1.00 89.50 185 ALA A CA 1
ATOM 1429 C C . ALA A 1 185 ? 3.393 -10.661 -7.868 1.00 89.50 185 ALA A C 1
ATOM 1431 O O . ALA A 1 185 ? 3.284 -11.449 -8.807 1.00 89.50 185 ALA A O 1
ATOM 1432 N N . ASP A 1 186 ? 3.807 -9.399 -8.008 1.00 87.38 186 ASP A N 1
ATOM 1433 C CA . ASP A 1 186 ? 4.070 -8.744 -9.292 1.00 87.38 186 ASP A CA 1
ATOM 1434 C C . ASP A 1 186 ? 5.542 -8.864 -9.746 1.00 87.38 186 ASP A C 1
ATOM 1436 O O . ASP A 1 186 ? 5.941 -8.269 -10.745 1.00 87.38 186 ASP A O 1
ATOM 1440 N N . TYR A 1 187 ? 6.362 -9.680 -9.067 1.00 90.06 187 TYR A N 1
ATOM 1441 C CA . TYR A 1 187 ? 7.824 -9.715 -9.236 1.00 90.06 187 TYR A CA 1
ATOM 1442 C C . TYR A 1 187 ? 8.296 -9.837 -10.693 1.00 90.06 187 TYR A C 1
ATOM 1444 O O . TYR A 1 187 ? 9.185 -9.099 -11.133 1.00 90.06 187 TYR A O 1
ATOM 1452 N N . ASP A 1 188 ? 7.723 -10.781 -11.444 1.00 88.75 188 ASP A N 1
ATOM 1453 C CA . ASP A 1 188 ? 8.107 -11.023 -12.836 1.00 88.75 188 ASP A CA 1
ATOM 1454 C C . ASP A 1 188 ? 7.588 -9.922 -13.775 1.00 88.75 188 ASP A C 1
ATOM 1456 O O . ASP A 1 188 ? 8.316 -9.514 -14.687 1.00 88.75 188 ASP A O 1
ATOM 1460 N N . GLU A 1 189 ? 6.369 -9.410 -13.545 1.00 88.69 189 GLU A N 1
ATO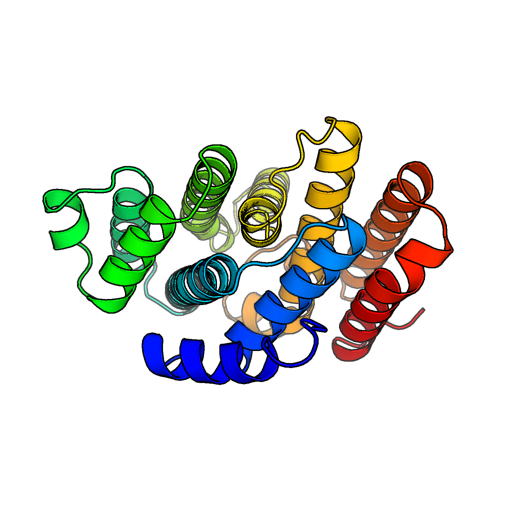M 1461 C CA . GLU A 1 189 ? 5.805 -8.291 -14.316 1.00 88.69 189 GLU A CA 1
ATOM 1462 C C . GLU A 1 189 ? 6.637 -7.020 -14.113 1.00 88.69 189 GLU A C 1
ATOM 1464 O O . GLU A 1 189 ? 7.088 -6.418 -15.092 1.00 88.69 189 GLU A O 1
ATOM 1469 N N . ASP A 1 190 ? 6.927 -6.664 -12.863 1.00 90.12 190 ASP A N 1
ATOM 1470 C CA . ASP A 1 190 ? 7.700 -5.477 -12.503 1.00 90.12 190 ASP A CA 1
ATOM 1471 C C . ASP A 1 190 ? 9.116 -5.535 -13.063 1.00 90.12 190 ASP A C 1
ATOM 1473 O O . ASP A 1 190 ? 9.617 -4.577 -13.663 1.00 90.12 190 ASP A O 1
ATOM 1477 N N . ARG A 1 191 ? 9.777 -6.688 -12.926 1.00 88.75 191 ARG A N 1
ATOM 1478 C CA . ARG A 1 191 ? 11.124 -6.871 -13.462 1.00 88.75 191 ARG A CA 1
ATOM 1479 C C . ARG A 1 191 ? 11.143 -6.740 -14.983 1.00 88.75 191 ARG A C 1
ATOM 1481 O O . ARG A 1 191 ? 12.078 -6.142 -15.520 1.00 88.75 191 ARG A O 1
ATOM 1488 N N . PHE A 1 192 ? 10.136 -7.275 -15.674 1.00 88.69 192 PHE A N 1
ATOM 1489 C CA . PHE A 1 192 ? 10.003 -7.138 -17.124 1.00 88.69 192 PHE A CA 1
ATOM 1490 C C . PHE A 1 192 ? 9.716 -5.687 -17.543 1.00 88.69 192 PHE A C 1
ATOM 1492 O O . PHE A 1 192 ? 10.264 -5.214 -18.540 1.00 88.69 192 PHE A O 1
ATOM 1499 N N . ALA A 1 193 ? 8.921 -4.960 -16.757 1.00 85.69 193 ALA A N 1
ATOM 1500 C CA . ALA A 1 193 ? 8.593 -3.553 -16.975 1.00 85.69 193 ALA A CA 1
ATOM 1501 C C . ALA A 1 193 ? 9.729 -2.576 -16.599 1.00 85.69 193 ALA A C 1
ATOM 1503 O O . ALA A 1 193 ? 9.633 -1.377 -16.878 1.00 85.69 193 ALA A O 1
ATOM 1504 N N . GLY A 1 194 ? 10.819 -3.065 -15.994 1.00 89.25 194 GLY A N 1
ATOM 1505 C CA . GLY A 1 194 ? 11.927 -2.232 -15.517 1.00 89.25 194 GLY A CA 1
ATOM 1506 C C . GLY A 1 194 ? 11.590 -1.449 -14.245 1.00 89.25 194 GLY A C 1
ATOM 1507 O O . GLY A 1 194 ? 12.155 -0.381 -14.012 1.00 89.25 194 GLY A O 1
ATOM 1508 N N . ILE A 1 195 ? 10.660 -1.962 -13.44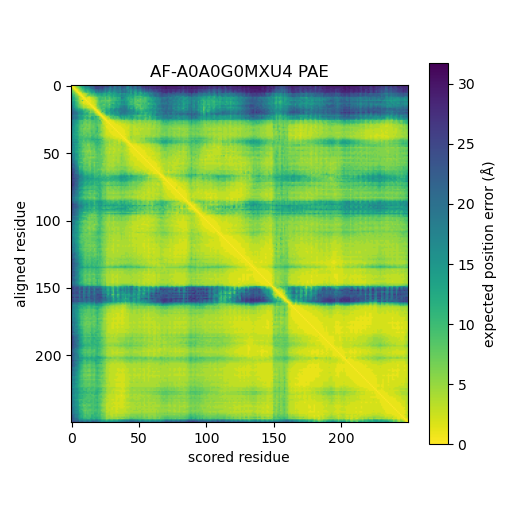0 1.00 90.56 195 ILE A N 1
ATOM 1509 C CA . ILE A 1 195 ? 10.238 -1.392 -12.165 1.00 90.56 195 ILE A CA 1
ATOM 1510 C C . ILE A 1 195 ? 11.128 -1.945 -11.049 1.00 90.56 195 ILE A C 1
ATOM 1512 O O . ILE A 1 195 ? 11.379 -3.146 -10.912 1.00 90.56 195 ILE A O 1
ATOM 1516 N N . HIS A 1 196 ? 11.650 -1.031 -10.241 1.00 93.06 196 HIS A N 1
ATOM 1517 C CA . HIS A 1 196 ? 12.584 -1.315 -9.170 1.00 93.06 196 HIS A CA 1
ATOM 1518 C C . HIS A 1 196 ? 11.934 -1.137 -7.797 1.00 93.06 196 HIS A C 1
ATOM 1520 O O . HIS A 1 196 ? 11.772 -0.020 -7.304 1.00 93.06 196 HIS A O 1
ATOM 1526 N N . THR A 1 197 ? 11.665 -2.252 -7.134 1.00 93.50 197 THR A N 1
ATOM 1527 C CA . THR A 1 197 ? 11.197 -2.334 -5.750 1.00 93.50 197 THR A CA 1
ATOM 1528 C C . THR A 1 197 ? 12.290 -2.961 -4.875 1.00 93.50 197 THR A C 1
ATOM 1530 O O . THR A 1 197 ? 13.290 -3.474 -5.398 1.00 93.50 197 THR A O 1
ATOM 1533 N N . PRO A 1 198 ? 12.172 -2.943 -3.535 1.00 95.00 198 PRO A N 1
ATOM 1534 C CA . PRO A 1 198 ? 13.075 -3.705 -2.672 1.00 95.00 198 PRO A CA 1
ATOM 1535 C C . PRO A 1 198 ? 13.100 -5.196 -3.041 1.00 95.00 198 PRO A C 1
ATOM 1537 O O . PRO A 1 198 ? 14.142 -5.849 -2.944 1.00 95.00 198 PRO A O 1
ATOM 1540 N N . VAL A 1 199 ? 11.968 -5.716 -3.520 1.00 95.12 199 VAL A N 1
ATOM 1541 C CA . VAL A 1 199 ? 11.818 -7.099 -3.965 1.00 95.12 199 VAL A CA 1
ATOM 1542 C C . VAL A 1 199 ? 12.547 -7.320 -5.292 1.00 95.12 199 VAL A C 1
ATOM 1544 O O . VAL A 1 199 ? 13.460 -8.144 -5.332 1.00 95.12 199 VAL A O 1
ATOM 1547 N N . THR A 1 200 ? 12.265 -6.547 -6.348 1.00 94.56 200 THR A N 1
ATOM 1548 C CA . THR A 1 200 ? 12.912 -6.749 -7.665 1.00 94.56 200 THR A CA 1
ATOM 1549 C C . THR A 1 200 ? 14.408 -6.429 -7.672 1.00 94.56 200 THR A C 1
ATOM 1551 O O . THR A 1 200 ? 15.148 -6.927 -8.522 1.00 94.56 200 THR A O 1
ATOM 1554 N N . ARG A 1 201 ? 14.892 -5.648 -6.696 1.00 93.81 201 ARG A N 1
ATOM 1555 C CA . ARG A 1 201 ? 16.326 -5.398 -6.463 1.00 93.81 201 ARG A CA 1
ATOM 1556 C C . ARG A 1 201 ? 17.029 -6.458 -5.624 1.00 93.81 201 ARG A C 1
ATOM 1558 O O . ARG A 1 201 ? 18.252 -6.387 -5.477 1.00 93.81 201 ARG A O 1
ATOM 1565 N N . SER A 1 202 ? 16.299 -7.409 -5.053 1.00 92.56 202 SER A N 1
ATOM 1566 C CA . SER A 1 202 ? 16.917 -8.516 -4.331 1.00 92.56 202 SER A CA 1
ATOM 1567 C C . SER A 1 202 ? 17.790 -9.337 -5.282 1.00 92.56 202 SER A C 1
ATOM 1569 O O . SER A 1 202 ? 17.435 -9.565 -6.437 1.00 92.56 202 SER A O 1
ATOM 1571 N N . ALA A 1 203 ? 18.952 -9.785 -4.799 1.00 88.81 203 ALA A N 1
ATOM 1572 C CA . ALA A 1 203 ? 19.916 -10.520 -5.624 1.00 88.81 203 ALA A CA 1
ATOM 1573 C C . ALA A 1 203 ? 19.365 -11.868 -6.122 1.00 88.81 203 ALA A C 1
ATOM 1575 O O . ALA A 1 203 ? 19.833 -12.407 -7.125 1.00 88.81 203 ALA A O 1
ATOM 1576 N N . SER A 1 204 ? 18.376 -12.410 -5.414 1.00 90.56 204 SER A N 1
ATOM 1577 C CA . SER A 1 204 ? 17.689 -13.647 -5.745 1.00 90.56 204 SER A CA 1
ATOM 1578 C C . SER A 1 204 ? 16.265 -13.641 -5.195 1.00 90.56 204 SER A C 1
ATOM 1580 O O . SER A 1 204 ? 15.951 -12.897 -4.263 1.00 90.56 204 SER A O 1
ATOM 1582 N N . ASP A 1 205 ? 15.439 -14.541 -5.723 1.00 90.12 205 ASP A N 1
ATOM 1583 C CA . ASP A 1 205 ? 14.120 -14.864 -5.176 1.00 90.12 205 ASP A CA 1
ATOM 1584 C C . ASP A 1 205 ? 14.203 -15.257 -3.686 1.00 90.12 205 ASP A C 1
ATOM 1586 O O . ASP A 1 205 ? 13.462 -14.766 -2.841 1.00 90.12 205 ASP A O 1
ATOM 1590 N N . THR A 1 206 ? 15.224 -16.035 -3.311 1.00 93.88 206 THR A N 1
ATOM 1591 C CA . THR A 1 206 ? 15.476 -16.400 -1.908 1.00 93.88 206 THR A CA 1
ATOM 1592 C C . THR A 1 206 ? 15.752 -15.187 -1.015 1.00 93.88 206 THR A C 1
ATOM 1594 O O . THR A 1 206 ? 15.335 -15.172 0.146 1.00 93.88 206 THR A O 1
ATOM 1597 N N . ASP A 1 207 ? 16.454 -14.170 -1.517 1.00 94.81 207 ASP A N 1
ATOM 1598 C CA . ASP A 1 207 ? 16.712 -12.948 -0.750 1.00 94.81 207 ASP A CA 1
ATOM 1599 C C . ASP A 1 207 ? 15.457 -12.072 -0.634 1.00 94.81 207 ASP A C 1
ATOM 1601 O O . ASP A 1 207 ? 15.219 -11.518 0.442 1.00 94.81 207 ASP A O 1
ATOM 1605 N N . ALA A 1 208 ? 14.616 -12.026 -1.674 1.00 95.06 208 ALA A N 1
ATOM 1606 C CA . ALA A 1 208 ? 13.305 -11.377 -1.629 1.00 95.06 208 ALA A CA 1
ATOM 1607 C C . ALA A 1 208 ? 12.388 -12.039 -0.585 1.00 95.06 208 ALA A C 1
ATOM 1609 O O . ALA A 1 208 ? 11.872 -11.374 0.317 1.00 95.06 208 ALA A O 1
ATOM 1610 N N . VAL A 1 209 ? 12.282 -13.371 -0.610 1.00 96.38 209 VAL A N 1
ATOM 1611 C CA . VAL A 1 209 ? 11.543 -14.135 0.405 1.00 96.38 209 VAL A CA 1
ATOM 1612 C C . VAL A 1 209 ? 12.125 -13.890 1.801 1.00 96.38 209 VAL A C 1
ATOM 1614 O O . VAL A 1 209 ? 11.383 -13.671 2.760 1.00 96.38 209 VAL A O 1
ATOM 1617 N N . ARG A 1 210 ? 13.456 -13.854 1.954 1.00 96.44 210 ARG A N 1
ATOM 1618 C CA . ARG A 1 210 ? 14.098 -13.563 3.248 1.00 96.44 210 ARG A CA 1
ATOM 1619 C C . ARG A 1 210 ? 13.753 -12.164 3.760 1.00 96.44 210 ARG A C 1
ATOM 1621 O O . ARG A 1 210 ? 13.523 -12.019 4.966 1.00 96.44 210 ARG A O 1
ATOM 1628 N N . LEU A 1 211 ? 13.720 -11.156 2.889 1.00 96.12 211 LEU A N 1
ATOM 1629 C CA . LEU A 1 211 ? 13.304 -9.793 3.224 1.00 96.12 211 LEU A CA 1
ATOM 1630 C C . LEU A 1 211 ? 11.870 -9.789 3.776 1.00 96.12 211 LEU A C 1
ATOM 1632 O O . LEU A 1 211 ? 11.647 -9.309 4.891 1.00 96.12 211 LEU A O 1
ATOM 1636 N N . ILE A 1 212 ? 10.935 -10.411 3.054 1.00 96.31 212 ILE A N 1
ATOM 1637 C CA . ILE A 1 212 ? 9.518 -10.505 3.436 1.00 96.31 212 ILE A CA 1
ATOM 1638 C C . ILE A 1 212 ? 9.359 -11.237 4.773 1.00 96.31 212 ILE A C 1
ATOM 1640 O O . ILE A 1 212 ? 8.716 -10.729 5.691 1.00 96.31 212 ILE A O 1
ATOM 1644 N N . LEU A 1 213 ? 10.006 -12.393 4.946 1.00 96.81 213 LEU A N 1
ATOM 1645 C CA . LEU A 1 213 ? 9.937 -13.171 6.188 1.00 96.81 213 LEU A CA 1
ATOM 1646 C C . LEU A 1 213 ? 10.551 -12.436 7.387 1.00 96.81 213 LEU A C 1
ATOM 1648 O O . LEU A 1 213 ? 10.067 -12.558 8.516 1.00 96.81 213 LEU A O 1
ATOM 1652 N N . THR A 1 214 ? 11.616 -11.666 7.163 1.00 97.25 214 THR A N 1
ATOM 1653 C CA . THR A 1 214 ? 12.228 -10.830 8.205 1.00 97.25 214 THR A CA 1
ATOM 1654 C C . THR A 1 214 ? 11.264 -9.730 8.638 1.00 97.25 214 THR A C 1
ATOM 1656 O O . THR A 1 214 ? 11.051 -9.538 9.840 1.00 97.25 214 THR A O 1
ATOM 1659 N N . GLN A 1 215 ? 10.620 -9.067 7.677 1.00 96.38 215 GLN A N 1
ATOM 1660 C CA . GLN A 1 215 ? 9.613 -8.051 7.950 1.00 96.38 215 GLN A CA 1
ATOM 1661 C C . GLN A 1 215 ? 8.372 -8.650 8.637 1.00 96.38 215 GLN A C 1
ATOM 1663 O O . GLN A 1 215 ? 7.911 -8.099 9.635 1.00 96.38 215 GLN A O 1
ATOM 1668 N N . TYR A 1 216 ? 7.887 -9.819 8.207 1.00 96.31 216 TYR A N 1
ATOM 1669 C CA . TYR A 1 216 ? 6.776 -10.531 8.849 1.00 96.31 216 TYR A CA 1
ATOM 1670 C C . TYR A 1 216 ? 7.055 -10.808 10.332 1.00 96.31 216 TYR A C 1
ATOM 1672 O O . TYR A 1 216 ? 6.238 -10.490 11.200 1.00 96.31 216 TYR A O 1
ATOM 1680 N N . ARG A 1 217 ? 8.245 -11.332 10.659 1.00 97.12 217 ARG A N 1
ATOM 1681 C CA . ARG A 1 217 ? 8.653 -11.582 12.055 1.00 97.12 217 ARG A CA 1
ATOM 1682 C C . ARG A 1 217 ? 8.723 -10.290 12.866 1.00 97.12 217 ARG A C 1
ATOM 1684 O O . ARG A 1 217 ? 8.278 -10.269 14.013 1.00 97.12 217 ARG A O 1
ATOM 1691 N N . LYS A 1 218 ? 9.256 -9.210 12.282 1.00 96.88 218 LYS A N 1
ATOM 1692 C CA . LYS A 1 218 ? 9.294 -7.882 12.912 1.00 96.88 218 LYS A CA 1
ATOM 1693 C C . LYS A 1 218 ? 7.882 -7.395 13.242 1.00 96.88 218 LYS A C 1
ATOM 1695 O O . LYS A 1 218 ? 7.631 -7.040 14.391 1.00 96.88 218 LYS A O 1
ATOM 1700 N N . VAL A 1 219 ? 6.966 -7.439 12.275 1.00 93.75 219 VAL A N 1
ATOM 1701 C CA . VAL A 1 219 ? 5.562 -7.038 12.449 1.00 93.75 219 VAL A CA 1
ATOM 1702 C C . VAL A 1 219 ? 4.893 -7.875 13.535 1.00 93.75 219 VAL A C 1
ATOM 1704 O O . VAL A 1 219 ? 4.344 -7.318 14.482 1.00 93.75 219 VAL A O 1
ATOM 1707 N N . LYS A 1 220 ? 5.022 -9.204 13.489 1.00 95.25 220 LYS A N 1
ATOM 1708 C CA . LYS A 1 220 ? 4.467 -10.100 14.514 1.00 95.25 220 LYS A CA 1
ATOM 1709 C C . LYS A 1 220 ? 4.959 -9.762 15.920 1.00 95.25 220 LYS A C 1
ATOM 1711 O O . LYS A 1 220 ? 4.159 -9.667 16.848 1.00 95.25 220 LYS A O 1
ATOM 1716 N N . ASN A 1 221 ? 6.257 -9.509 16.071 1.00 96.31 221 ASN A N 1
ATOM 1717 C CA . ASN A 1 221 ? 6.851 -9.129 17.352 1.00 96.31 221 ASN A CA 1
ATOM 1718 C C . ASN A 1 221 ? 6.399 -7.748 17.844 1.00 96.31 221 ASN A C 1
ATOM 1720 O O . ASN A 1 221 ? 6.312 -7.544 19.051 1.00 96.31 221 ASN A O 1
ATOM 1724 N N . LEU A 1 222 ? 6.134 -6.799 16.942 1.00 93.62 222 LEU A N 1
ATOM 1725 C CA . LEU A 1 222 ? 5.579 -5.493 17.303 1.00 93.62 222 LEU A CA 1
ATOM 1726 C C . LEU A 1 222 ? 4.136 -5.634 17.798 1.00 93.62 222 LEU A C 1
ATOM 1728 O O . LEU A 1 222 ? 3.821 -5.178 18.892 1.00 93.62 222 LEU A O 1
ATOM 1732 N N . PHE A 1 223 ? 3.290 -6.356 17.062 1.00 92.56 223 PHE A N 1
ATOM 1733 C CA . PHE A 1 223 ? 1.896 -6.571 17.454 1.00 92.56 223 PHE A CA 1
ATOM 1734 C C . PHE A 1 223 ? 1.763 -7.361 18.763 1.00 92.56 223 PHE A C 1
ATOM 1736 O O . PHE A 1 223 ? 0.894 -7.051 19.568 1.00 92.56 223 PHE A O 1
ATOM 1743 N N . LEU A 1 224 ? 2.640 -8.331 19.039 1.00 95.31 224 LEU A N 1
ATOM 1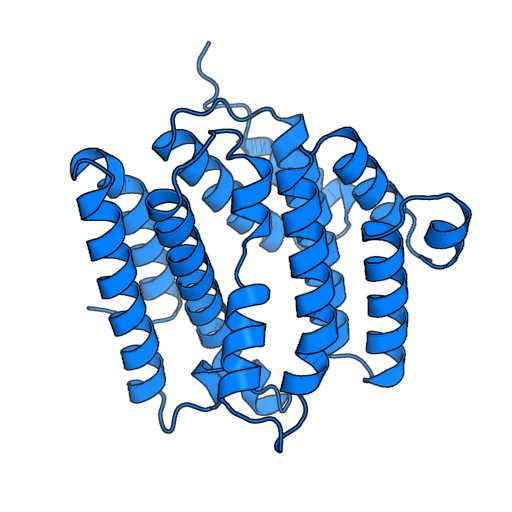744 C CA . LEU A 1 224 ? 2.632 -9.066 20.314 1.00 95.31 224 LEU A CA 1
ATOM 1745 C C . LEU A 1 224 ? 2.946 -8.194 21.542 1.00 95.31 224 LEU A C 1
ATOM 1747 O O . LEU A 1 224 ? 2.643 -8.605 22.661 1.00 95.31 224 LEU A O 1
ATOM 1751 N N . LYS A 1 225 ? 3.554 -7.015 21.358 1.00 94.62 225 LYS A N 1
ATOM 1752 C CA . LYS A 1 225 ? 3.777 -6.047 22.444 1.00 94.62 225 LYS A CA 1
ATOM 1753 C C . LYS A 1 225 ? 2.533 -5.204 22.729 1.00 94.62 225 LYS A C 1
ATOM 1755 O O . LYS A 1 225 ? 2.329 -4.811 23.872 1.00 94.62 225 LYS A O 1
ATOM 1760 N N . GLU A 1 226 ? 1.710 -4.961 21.710 1.00 89.44 226 GLU A N 1
ATOM 1761 C CA . GLU A 1 226 ? 0.541 -4.074 21.778 1.00 89.44 226 GLU A CA 1
ATOM 1762 C C . GLU A 1 226 ? -0.790 -4.818 21.991 1.00 89.44 226 GLU A C 1
ATOM 1764 O O . GLU A 1 226 ? -1.734 -4.254 22.548 1.00 89.44 226 GLU A O 1
ATOM 1769 N N . TYR A 1 227 ? -0.882 -6.086 21.576 1.00 89.44 227 TYR A N 1
ATOM 1770 C CA . TYR A 1 227 ? -2.123 -6.867 21.561 1.00 89.44 227 TYR A CA 1
ATOM 1771 C C . TYR A 1 227 ? -1.958 -8.231 22.223 1.00 89.44 227 TYR A C 1
ATOM 1773 O O . TYR A 1 227 ? -0.891 -8.847 22.208 1.00 89.44 227 TYR A O 1
ATOM 1781 N N . LYS A 1 228 ? -3.063 -8.761 22.759 1.00 93.25 228 LYS A N 1
ATOM 1782 C CA . LYS A 1 228 ? -3.077 -10.115 23.321 1.00 93.25 228 LYS A CA 1
ATOM 1783 C C . LYS A 1 228 ? -3.048 -11.154 22.194 1.00 93.25 228 LYS A C 1
ATOM 1785 O O . LYS A 1 228 ? -3.752 -10.968 21.201 1.00 93.25 228 LYS A O 1
ATOM 1790 N N . PRO A 1 229 ? -2.362 -12.300 22.370 1.00 93.44 229 PRO A N 1
ATOM 1791 C CA . PRO A 1 229 ? -2.268 -13.332 21.335 1.00 93.44 229 PRO A CA 1
ATOM 1792 C C . PRO A 1 229 ? -3.605 -13.754 20.692 1.00 93.44 229 PRO A C 1
ATOM 1794 O O . PRO A 1 229 ? -3.635 -13.874 19.470 1.00 93.44 229 PRO A O 1
ATOM 1797 N N . PRO A 1 230 ? -4.731 -13.904 21.426 1.00 94.50 230 PRO A N 1
ATOM 1798 C CA . PRO A 1 230 ? -6.011 -14.258 20.806 1.00 94.50 230 PRO A CA 1
ATOM 1799 C C . PRO A 1 230 ? -6.545 -13.219 19.809 1.00 94.50 230 PRO A C 1
ATOM 1801 O O . PRO A 1 230 ? -7.211 -13.591 18.851 1.00 94.50 230 PRO A O 1
ATOM 1804 N N . GLN A 1 231 ? -6.238 -11.930 20.002 1.00 88.69 231 GLN A N 1
ATOM 1805 C CA . GLN A 1 231 ? -6.659 -10.855 19.091 1.00 88.69 231 GLN A CA 1
ATOM 1806 C C . GLN A 1 231 ? -5.901 -10.902 17.758 1.00 88.69 231 GLN A C 1
ATOM 1808 O O . GLN A 1 231 ? -6.363 -10.363 16.760 1.00 88.69 231 GLN A O 1
ATOM 1813 N N . LEU A 1 232 ? -4.733 -11.547 17.744 1.00 91.94 232 LEU A N 1
ATOM 1814 C CA . LEU A 1 232 ? -3.834 -11.595 16.596 1.00 91.94 232 LEU A CA 1
ATOM 1815 C C . LEU A 1 232 ? -4.074 -12.803 15.688 1.00 91.94 232 LEU A C 1
ATOM 1817 O O . LEU A 1 232 ? -3.498 -12.860 14.606 1.00 91.94 232 LEU A O 1
ATOM 1821 N N . ILE A 1 233 ? -4.920 -13.754 16.097 1.00 92.62 233 ILE A N 1
ATOM 1822 C CA . ILE A 1 233 ? -5.172 -14.980 15.329 1.00 92.62 233 ILE A CA 1
ATOM 1823 C C . ILE A 1 233 ? -5.710 -14.642 13.941 1.00 92.62 233 ILE A C 1
ATOM 1825 O O . ILE A 1 233 ? -5.130 -15.074 12.951 1.00 92.62 233 ILE A O 1
ATOM 1829 N N . GLU A 1 234 ? -6.787 -13.860 13.858 1.00 87.25 234 GLU A N 1
ATOM 1830 C CA . GLU A 1 234 ? -7.414 -13.516 12.579 1.00 87.25 234 GLU A CA 1
ATOM 1831 C C . GLU A 1 234 ? -6.468 -12.695 11.676 1.00 87.25 234 GLU A C 1
ATOM 1833 O O . GLU A 1 234 ? -6.207 -13.153 10.561 1.00 87.25 234 GLU A O 1
ATOM 1838 N N . PRO A 1 235 ? -5.862 -11.574 12.131 1.00 86.06 235 PRO A N 1
ATOM 1839 C CA . PRO A 1 235 ? -4.981 -10.784 11.275 1.00 86.06 235 PRO A CA 1
ATOM 1840 C C . PRO A 1 235 ? -3.777 -11.540 10.727 1.00 86.06 235 PRO A C 1
ATOM 1842 O O . PRO A 1 235 ? -3.461 -11.436 9.544 1.00 86.06 235 PRO A O 1
ATOM 1845 N N . PHE A 1 236 ? -3.110 -12.333 11.567 1.00 91.44 236 PHE A N 1
ATOM 1846 C CA . PHE A 1 236 ? -1.945 -13.083 11.112 1.00 91.44 236 PHE A CA 1
ATOM 1847 C C . PHE A 1 236 ? -2.328 -14.323 10.307 1.00 91.44 236 PHE A C 1
ATOM 1849 O O . PHE A 1 236 ? -1.576 -14.673 9.409 1.00 91.44 236 PHE A O 1
ATOM 1856 N N . SER A 1 237 ? -3.506 -14.922 10.516 1.00 91.06 237 SER A N 1
ATOM 1857 C CA . SER A 1 237 ? -3.996 -15.990 9.629 1.00 91.06 237 SER A CA 1
ATOM 1858 C C . SER A 1 237 ? -4.252 -15.475 8.211 1.00 91.06 237 SER A C 1
ATOM 1860 O O . SER A 1 237 ? -3.933 -16.167 7.247 1.00 91.06 237 SER A O 1
ATOM 1862 N N . TYR A 1 238 ? -4.782 -14.255 8.076 1.00 86.62 238 TYR A N 1
ATOM 1863 C CA . TYR A 1 238 ? -4.963 -13.609 6.776 1.00 86.62 238 TYR A CA 1
ATOM 1864 C C . TYR A 1 238 ? -3.616 -13.331 6.090 1.00 86.62 238 TYR A C 1
ATOM 1866 O O . TYR A 1 238 ? -3.426 -13.697 4.933 1.00 86.62 238 TYR A O 1
ATOM 1874 N N . ILE A 1 239 ? -2.641 -12.765 6.811 1.00 88.81 239 ILE A N 1
ATOM 1875 C CA . ILE A 1 239 ? -1.293 -12.524 6.264 1.00 88.81 239 ILE A CA 1
ATOM 1876 C C . ILE A 1 239 ? -0.608 -13.846 5.882 1.00 88.81 239 ILE A C 1
ATOM 1878 O O . ILE A 1 239 ? 0.010 -13.935 4.824 1.00 88.81 239 ILE A O 1
ATOM 1882 N N . ASP A 1 240 ? -0.746 -14.891 6.702 1.00 92.25 240 ASP A N 1
ATOM 1883 C CA . ASP A 1 240 ? -0.217 -16.225 6.403 1.00 92.25 240 ASP A CA 1
ATOM 1884 C C . ASP A 1 240 ? -0.853 -16.807 5.132 1.00 92.25 240 ASP A C 1
ATOM 1886 O O . ASP A 1 240 ? -0.184 -17.495 4.360 1.00 92.25 240 ASP A O 1
ATOM 1890 N N . GLN A 1 241 ? -2.140 -16.540 4.896 1.00 90.19 241 GLN A N 1
ATOM 1891 C CA . GLN A 1 241 ? -2.823 -16.932 3.668 1.00 90.19 241 GLN A CA 1
ATOM 1892 C C . GLN A 1 241 ? -2.302 -16.148 2.459 1.00 90.19 241 GLN A C 1
ATOM 1894 O O . GLN A 1 241 ? -2.032 -16.770 1.436 1.00 90.19 241 GLN A O 1
ATOM 1899 N N . LEU A 1 242 ? -2.103 -14.831 2.574 1.00 87.00 242 LEU A N 1
ATOM 1900 C CA . LEU A 1 242 ? -1.506 -14.023 1.503 1.00 87.00 242 LEU A CA 1
ATOM 1901 C C . LEU A 1 242 ? -0.117 -14.538 1.115 1.00 87.00 242 LEU A C 1
ATOM 1903 O O . LEU A 1 242 ? 0.159 -14.729 -0.066 1.00 87.00 242 LEU A O 1
ATOM 1907 N N . LEU A 1 243 ? 0.726 -14.835 2.106 1.00 91.19 243 LEU A N 1
ATOM 1908 C CA . LEU A 1 243 ? 2.065 -15.379 1.880 1.00 91.19 243 LEU A CA 1
ATOM 1909 C C . LEU A 1 243 ? 2.013 -16.725 1.146 1.00 91.19 243 LEU A C 1
ATOM 1911 O O . LEU A 1 243 ? 2.746 -16.923 0.181 1.00 91.19 243 LEU A O 1
ATOM 1915 N N . LYS A 1 244 ? 1.080 -17.611 1.515 1.00 91.88 244 LYS A N 1
ATOM 1916 C CA . LYS A 1 244 ? 0.858 -18.872 0.791 1.00 91.88 244 LYS A CA 1
ATOM 1917 C C . LYS A 1 244 ? 0.392 -18.656 -0.646 1.00 91.88 244 LYS A C 1
ATOM 1919 O O . LYS A 1 244 ? 0.831 -19.396 -1.522 1.00 91.88 244 LYS A O 1
ATOM 1924 N N . THR A 1 245 ? -0.482 -17.680 -0.891 1.00 88.56 245 THR A N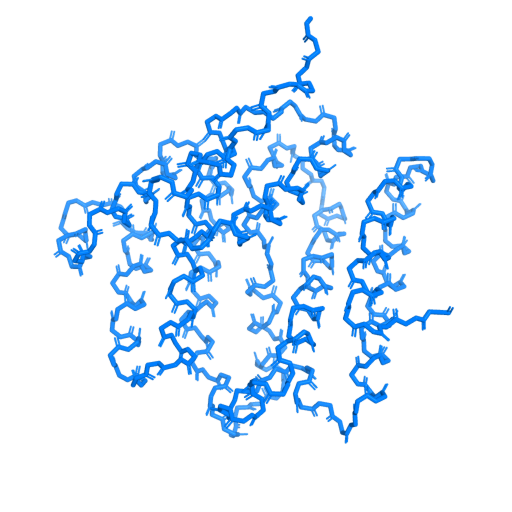 1
ATOM 1925 C CA . THR A 1 245 ? -0.985 -17.365 -2.238 1.00 88.56 245 THR A CA 1
ATOM 1926 C C . THR A 1 245 ? 0.149 -16.969 -3.178 1.00 88.56 245 THR A C 1
ATOM 1928 O O . THR A 1 245 ? 0.139 -17.378 -4.334 1.00 88.56 245 THR A O 1
ATOM 1931 N N . VAL A 1 246 ? 1.154 -16.252 -2.671 1.00 87.75 246 VAL A N 1
ATOM 1932 C CA . VAL A 1 246 ? 2.349 -15.874 -3.443 1.00 87.75 246 VAL A CA 1
ATOM 1933 C C . VAL A 1 246 ? 3.469 -16.924 -3.379 1.00 87.75 246 VAL A C 1
ATOM 1935 O O . VAL A 1 246 ? 4.582 -16.668 -3.810 1.00 87.75 246 VAL A O 1
ATOM 1938 N N . GLY A 1 247 ? 3.209 -18.122 -2.842 1.00 88.38 247 GLY A N 1
ATOM 1939 C CA . GLY A 1 247 ? 4.176 -19.227 -2.814 1.00 88.38 247 GLY A CA 1
ATOM 1940 C C . GLY A 1 247 ? 5.209 -19.180 -1.681 1.00 88.38 247 GLY A C 1
ATOM 1941 O O . GLY A 1 247 ? 6.104 -20.024 -1.636 1.00 88.38 247 GLY A O 1
ATOM 1942 N N . ILE A 1 248 ? 5.078 -18.258 -0.725 1.00 88.12 248 ILE A N 1
ATOM 1943 C CA . ILE A 1 248 ? 5.943 -18.174 0.456 1.00 88.12 248 ILE A CA 1
ATOM 1944 C C . ILE A 1 248 ? 5.384 -19.081 1.559 1.00 88.12 248 ILE A C 1
ATOM 1946 O O . ILE A 1 248 ? 4.319 -18.832 2.126 1.00 88.12 248 ILE A O 1
ATOM 1950 N N . VAL A 1 249 ? 6.126 -20.139 1.891 1.00 78.81 249 VAL A N 1
ATOM 1951 C CA . VAL A 1 249 ? 5.764 -21.115 2.932 1.00 78.81 249 VAL A CA 1
ATOM 1952 C C . VAL A 1 249 ? 6.842 -21.140 4.020 1.00 78.81 249 VAL A C 1
ATOM 1954 O O . VAL A 1 249 ? 8.030 -21.008 3.722 1.00 78.81 249 VAL A O 1
ATOM 1957 N N . PHE A 1 250 ? 6.419 -21.283 5.279 1.00 66.12 250 PHE A N 1
ATOM 1958 C CA . PHE A 1 250 ? 7.280 -21.323 6.469 1.00 66.12 250 PHE A CA 1
ATOM 1959 C C . PHE A 1 250 ? 7.485 -22.742 6.991 1.00 66.12 250 PHE A C 1
ATOM 1961 O O . PHE A 1 250 ? 6.511 -23.529 6.932 1.00 66.12 250 PHE A O 1
#

Nearest PDB structures (foldseek):
  7ofl-assembly1_B  TM=6.543E-01  e=9.608E-03  Coniophora puteana RWD-64-598 SS2
  8b4m-assembly2_D  TM=6.051E-01  e=5.677E-02  Streptomyces clavuligerus
  7mxz-assembly1_BBB  TM=4.746E-01  e=3.483E-02  Synechocystis sp. PCC 6803 substr. Kazusa
  3wjo-assembly1_A  TM=4.578E-01  e=3.354E-01  Escherichia coli O104:H4 str. 2009EL-2071
  8uvu-assembly1_A  TM=1.535E-01  e=2.827E+00  Bombyx mori

Sequence (250 aa):
MSLTHNTDRIPELVATELDSPPQTPIAYCEVIAMLSRLEGVPLRRKDLLAAAIIGGVIRRVDDTFDRGPIDTAHQQGCAVTDAVLHPGEATLQHVTDPRITKAISMAHDTFTPEALDALKNLMRAQLDSVQQRLPATPSSVIEDITRRKATFFLFAVQVNCSMGPERANCYRELAYLLQLIDDYADYDEDRFAGIHTPVTRSASDTDAVRLILTQYRKVKNLFLKEYKPPQLIEPFSYIDQLLKTVGIVF

Solvent-accessible surface area (backbone atoms only — not comparable to full-atom values): 13549 Å² total; per-residue (Å²): 135,81,73,88,74,71,61,83,56,49,35,60,51,41,27,71,65,63,78,46,73,54,64,64,42,38,59,55,48,51,53,38,55,52,51,26,62,67,72,71,44,85,81,52,68,68,50,54,50,34,47,34,41,40,50,52,47,52,48,54,46,48,54,31,54,70,74,40,62,64,70,62,24,50,54,54,40,48,31,51,36,46,26,61,70,47,77,47,74,77,39,40,70,64,41,86,49,67,58,54,50,51,30,47,50,44,36,70,76,66,45,51,73,67,21,45,52,33,40,42,48,29,41,50,21,58,59,54,45,61,50,25,58,40,90,83,54,54,70,69,55,35,44,50,33,48,53,39,50,11,54,47,45,62,51,29,63,64,56,86,55,95,63,52,73,68,60,51,45,36,51,53,46,43,19,30,42,51,39,52,52,49,49,52,65,40,32,68,60,34,51,73,66,48,37,45,43,71,46,56,64,32,95,38,72,68,50,28,51,48,51,49,53,53,42,48,52,50,33,53,58,46,43,61,75,78,44,59,72,82,68,45,50,64,62,51,52,52,53,53,47,54,36,46,74,66,70,52,79,134

Radius of gyration: 17.79 Å; Cα contacts (8 Å, |Δi|>4): 279; chains: 1; bounding box: 48×46×44 Å

Foldseek 3Di:
DDPVPVLPCLLVVLCVLQVDDSPQLVVLSVLLVLVCVLVVFDDDSLLSNLLSLVSSVLVVLLCCLLPHDPVVSLQQLVLLLCCLVPPDPVSCVSNPDVSSNVSSVSCVVQFDPQLSVLVSQLSVLSSLQNCQLPPPRDQVSLLVSLLSVQPSNSVRSTPPPPDDPLRVVLVSLVSSLVSLLVCLLCQVVCLVSSGHHPQVPQPDNVRSLVVSVVSLVVSVVSVVVVDPPVSCPVVVVVVQVSCVVSVRDD

Mean predicted aligned error: 7.51 Å